Protein AF-A0A3D2IR62-F1 (afdb_monomer_lite)

Structure (mmCIF, N/CA/C/O backbone):
data_AF-A0A3D2IR62-F1
#
_entry.id   AF-A0A3D2IR62-F1
#
loop_
_atom_site.group_PDB
_atom_site.id
_atom_site.type_symbol
_atom_site.label_atom_id
_atom_site.label_alt_id
_atom_site.label_comp_id
_atom_site.label_asym_id
_atom_site.label_entity_id
_atom_site.label_seq_id
_atom_site.pdbx_PDB_ins_code
_atom_site.Cartn_x
_atom_site.Cartn_y
_atom_site.Cartn_z
_atom_site.occupancy
_atom_site.B_iso_or_equiv
_atom_site.auth_seq_id
_atom_site.auth_comp_id
_atom_site.auth_asym_id
_atom_site.auth_atom_id
_atom_site.pdbx_PDB_model_num
ATOM 1 N N . MET A 1 1 ? -23.417 12.884 -1.791 1.00 73.12 1 MET A N 1
ATOM 2 C CA . MET A 1 1 ? -22.045 12.323 -1.734 1.00 73.12 1 MET A CA 1
ATOM 3 C C . MET A 1 1 ? -21.542 12.161 -0.297 1.00 73.12 1 MET A C 1
ATOM 5 O O . MET A 1 1 ? -21.314 11.030 0.097 1.00 73.12 1 MET A O 1
ATOM 9 N N . LYS A 1 2 ? -21.452 13.227 0.517 1.00 75.44 2 LYS A N 1
ATOM 10 C CA . LYS A 1 2 ? -21.005 13.153 1.928 1.00 75.44 2 LYS A CA 1
ATOM 11 C C . LYS A 1 2 ? -21.741 12.097 2.774 1.00 75.44 2 LYS A C 1
ATOM 13 O O . LYS A 1 2 ? -21.097 11.259 3.386 1.00 75.44 2 LYS A O 1
ATOM 18 N N . GLU A 1 3 ? -23.074 12.103 2.760 1.00 82.38 3 GLU A N 1
ATOM 19 C CA . GLU A 1 3 ? -23.887 11.165 3.557 1.00 82.38 3 GLU A CA 1
ATOM 20 C C . GLU A 1 3 ? -23.669 9.694 3.151 1.00 82.38 3 GLU A C 1
ATOM 22 O O . GLU A 1 3 ? -23.654 8.802 3.994 1.00 82.38 3 GLU A O 1
ATOM 27 N N . LEU A 1 4 ? -23.447 9.437 1.856 1.00 85.88 4 LEU A N 1
ATOM 28 C CA . LEU A 1 4 ? -23.127 8.101 1.349 1.00 85.88 4 LEU A CA 1
ATOM 29 C C . LEU A 1 4 ? -21.762 7.626 1.867 1.00 85.88 4 LEU A C 1
ATOM 31 O O . LEU A 1 4 ? -21.650 6.496 2.333 1.00 85.88 4 LEU A O 1
ATOM 35 N N . ILE A 1 5 ? -20.750 8.497 1.829 1.00 84.62 5 ILE A N 1
ATOM 36 C CA . ILE A 1 5 ? -19.404 8.196 2.337 1.00 84.62 5 ILE A CA 1
ATOM 37 C C . ILE A 1 5 ? -19.454 7.906 3.839 1.00 84.62 5 ILE A C 1
ATOM 39 O O . ILE A 1 5 ? -18.876 6.922 4.288 1.00 84.62 5 ILE A O 1
ATOM 43 N N . GLU A 1 6 ? -20.189 8.708 4.611 1.00 81.56 6 GLU A N 1
ATOM 44 C CA . GLU A 1 6 ? -20.334 8.506 6.057 1.00 81.56 6 GLU A CA 1
ATOM 45 C C . GLU A 1 6 ? -21.044 7.173 6.380 1.00 81.56 6 GLU A C 1
ATOM 47 O O . GLU A 1 6 ? -20.619 6.464 7.293 1.00 81.56 6 GLU A O 1
ATOM 52 N N . LYS A 1 7 ? -22.050 6.762 5.589 1.00 86.25 7 LYS A N 1
ATOM 53 C CA . LYS A 1 7 ? -22.703 5.443 5.725 1.00 86.25 7 LYS A CA 1
ATOM 54 C C . LYS A 1 7 ? -21.759 4.280 5.417 1.00 86.25 7 LYS A C 1
ATOM 56 O O . LYS A 1 7 ? -21.722 3.306 6.169 1.00 86.25 7 LYS A O 1
ATOM 61 N N . ILE A 1 8 ? -20.998 4.372 4.325 1.00 88.38 8 ILE A N 1
ATOM 62 C CA . ILE A 1 8 ? -20.016 3.345 3.944 1.00 88.38 8 ILE A CA 1
ATOM 63 C C . ILE A 1 8 ? -18.933 3.237 5.024 1.00 88.38 8 ILE A C 1
ATOM 65 O O . ILE A 1 8 ? -18.650 2.140 5.503 1.00 88.38 8 ILE A O 1
ATOM 69 N N . ALA A 1 9 ? -18.391 4.373 5.463 1.00 86.44 9 ALA A N 1
ATOM 70 C CA . ALA A 1 9 ? -17.381 4.439 6.510 1.00 86.44 9 ALA A CA 1
ATOM 71 C C . ALA A 1 9 ? -17.869 3.837 7.832 1.00 86.44 9 ALA A C 1
ATOM 73 O O . ALA A 1 9 ? -17.141 3.063 8.440 1.00 86.44 9 ALA A O 1
ATOM 74 N N . ALA A 1 10 ? -19.104 4.117 8.257 1.00 84.75 10 ALA A N 1
ATOM 75 C CA . ALA A 1 10 ? -19.658 3.539 9.482 1.00 84.75 10 ALA A CA 1
ATOM 76 C C . ALA A 1 10 ? -19.744 2.003 9.425 1.00 84.75 10 ALA A C 1
ATOM 78 O O . ALA A 1 10 ? -19.528 1.329 10.430 1.00 84.75 10 ALA A O 1
ATOM 79 N N . LYS A 1 11 ? -20.028 1.439 8.244 1.00 89.25 11 LYS A N 1
ATOM 80 C CA . LYS A 1 11 ? -20.052 -0.015 8.048 1.00 89.25 11 LYS A CA 1
ATOM 81 C C . LYS A 1 11 ? -18.645 -0.614 8.038 1.00 89.25 11 LYS A C 1
ATOM 83 O O . LYS A 1 11 ? -18.447 -1.691 8.591 1.00 89.25 11 LYS A O 1
ATOM 88 N N . LEU A 1 12 ? -17.687 0.068 7.409 1.00 89.12 12 LEU A N 1
ATOM 89 C CA . LEU A 1 12 ? -16.312 -0.414 7.258 1.00 89.12 12 LEU A CA 1
ATOM 90 C C . LEU A 1 12 ? -15.453 -0.214 8.511 1.00 89.12 12 LEU A C 1
ATOM 92 O O . LEU A 1 12 ? -14.592 -1.046 8.777 1.00 89.12 12 LEU A O 1
ATOM 96 N N . PHE A 1 13 ? -15.680 0.845 9.288 1.00 90.44 13 PHE A N 1
ATOM 97 C CA . PHE A 1 13 ? -14.834 1.267 10.407 1.00 90.44 13 PHE A CA 1
ATOM 98 C C . PHE A 1 13 ? -15.626 1.265 11.723 1.00 90.44 13 PHE A C 1
ATOM 100 O O . PHE A 1 13 ? -16.160 2.286 12.155 1.00 90.44 13 PHE A O 1
ATOM 107 N N . GLY A 1 14 ? -15.722 0.091 12.347 1.00 83.12 14 GLY A N 1
ATOM 108 C CA . GLY A 1 14 ? -16.452 -0.155 13.597 1.00 83.12 14 GLY A CA 1
ATOM 109 C C . GLY A 1 14 ? -17.717 -1.005 13.424 1.00 83.12 14 GLY A C 1
ATOM 110 O O . GLY A 1 14 ? -18.295 -1.444 14.417 1.00 83.12 14 GLY A O 1
ATOM 111 N N . GLY A 1 15 ? -18.144 -1.256 12.181 1.00 86.44 15 GLY A N 1
ATOM 112 C CA . GLY A 1 15 ? -19.318 -2.072 11.853 1.00 86.44 15 GLY A CA 1
ATOM 113 C C . GLY A 1 15 ? -19.033 -3.559 11.603 1.00 86.44 15 GLY A C 1
ATOM 114 O O . GLY A 1 15 ? -19.974 -4.338 11.449 1.00 86.44 15 GLY A O 1
ATOM 115 N N . LEU A 1 16 ? -17.764 -3.975 11.552 1.00 91.56 16 LEU A N 1
ATOM 116 C CA . LEU A 1 16 ? -17.360 -5.352 11.266 1.00 91.56 16 LEU A CA 1
ATOM 117 C C . LEU A 1 16 ? -16.947 -6.080 12.547 1.00 91.56 16 LEU A C 1
ATOM 119 O O . LEU A 1 16 ? -16.134 -5.596 13.331 1.00 91.56 16 LEU A O 1
ATOM 123 N N . ASN A 1 17 ? -17.436 -7.308 12.730 1.00 91.75 17 ASN A N 1
ATOM 124 C CA . ASN A 1 17 ? -16.927 -8.178 13.787 1.00 91.75 17 ASN A CA 1
ATOM 125 C C . ASN A 1 17 ? -15.582 -8.784 13.360 1.00 91.75 17 ASN A C 1
ATOM 127 O O . ASN A 1 17 ? -15.524 -9.814 12.677 1.00 91.75 17 ASN A O 1
ATOM 131 N N . MET A 1 18 ? -14.497 -8.137 13.777 1.00 93.88 18 MET A N 1
ATOM 132 C CA . MET A 1 18 ? -13.136 -8.518 13.412 1.00 93.88 18 MET A CA 1
ATOM 133 C C . MET A 1 18 ? -12.617 -9.699 14.247 1.00 93.88 18 MET A C 1
ATOM 135 O O . MET A 1 18 ? -11.588 -9.600 14.900 1.00 93.88 18 MET A O 1
ATOM 139 N N . SER A 1 19 ? -13.331 -10.825 14.291 1.00 95.94 19 SER A N 1
ATOM 140 C CA . SER A 1 19 ? -12.871 -12.037 14.991 1.00 95.94 19 SER A CA 1
ATOM 141 C C . SER A 1 19 ? -11.589 -12.617 14.365 1.00 95.94 19 SER A C 1
ATOM 143 O O . SER A 1 19 ? -11.291 -12.345 13.205 1.00 95.94 19 SER A O 1
ATOM 145 N N . TRP A 1 20 ? -10.857 -13.480 15.080 1.00 97.31 20 TRP A N 1
ATOM 146 C CA . TRP A 1 20 ? -9.692 -14.183 14.511 1.00 97.31 20 TRP A CA 1
ATOM 147 C C . TRP A 1 20 ? -10.028 -14.963 13.235 1.00 97.31 20 TRP A C 1
ATOM 149 O O . TRP A 1 20 ? -9.263 -14.933 12.276 1.00 97.31 20 TRP A O 1
ATOM 159 N N . LYS A 1 21 ? -11.208 -15.595 13.185 1.00 97.00 21 LYS A N 1
ATOM 160 C CA . LYS A 1 21 ? -11.694 -16.275 11.976 1.00 97.00 21 LYS A CA 1
ATOM 161 C C . LYS A 1 21 ? -11.875 -15.292 10.818 1.00 97.00 21 LYS A C 1
ATOM 163 O O . LYS A 1 21 ? -11.460 -15.591 9.706 1.00 97.00 21 LYS A O 1
ATOM 168 N N . SER A 1 22 ? -12.448 -14.119 11.088 1.00 96.06 22 SER A N 1
ATOM 169 C CA . SER A 1 22 ? -12.632 -13.062 10.087 1.00 96.06 22 SER A CA 1
ATOM 170 C C . SER A 1 22 ? -11.289 -12.577 9.535 1.00 96.06 22 SER A C 1
ATOM 172 O O . SER A 1 22 ? -11.150 -12.436 8.327 1.00 96.06 22 SER A O 1
ATOM 174 N N . VAL A 1 23 ? -10.293 -12.377 10.407 1.00 97.31 23 VAL A N 1
ATOM 175 C CA . VAL A 1 23 ? -8.939 -11.946 10.018 1.00 97.31 23 VAL A CA 1
ATOM 176 C C . VAL A 1 23 ? -8.263 -12.980 9.118 1.00 97.31 23 VAL A C 1
ATOM 178 O O . VAL A 1 23 ? -7.722 -12.613 8.081 1.00 97.31 23 VAL A O 1
ATOM 181 N N . ILE A 1 24 ? -8.339 -14.268 9.471 1.00 97.69 24 ILE A N 1
ATOM 182 C CA . ILE A 1 24 ? -7.760 -15.353 8.665 1.00 97.69 24 ILE A CA 1
ATOM 183 C C . ILE A 1 24 ? -8.444 -15.437 7.295 1.00 97.69 24 ILE A C 1
ATOM 185 O O . ILE A 1 24 ? -7.762 -15.486 6.275 1.00 97.69 24 ILE A O 1
ATOM 189 N N . LEU A 1 25 ? -9.781 -15.412 7.250 1.00 97.12 25 LEU A N 1
ATOM 190 C CA . LEU A 1 25 ? -10.529 -15.434 5.987 1.00 97.12 25 LEU A CA 1
ATOM 191 C C . LEU A 1 25 ? -10.216 -14.217 5.115 1.00 97.12 25 LEU A C 1
ATOM 193 O O . LEU A 1 25 ? -10.089 -14.347 3.900 1.00 97.12 25 LEU A O 1
ATOM 197 N N . PHE A 1 26 ? -10.061 -13.047 5.732 1.00 97.00 26 PHE A N 1
ATOM 198 C CA . PHE A 1 26 ? -9.703 -11.835 5.013 1.00 97.00 26 PHE A CA 1
ATOM 199 C C . PHE A 1 26 ? -8.283 -11.916 4.440 1.00 97.00 26 PHE A C 1
ATOM 201 O O . PHE A 1 26 ? -8.087 -11.595 3.271 1.00 97.00 26 PHE A O 1
ATOM 208 N N . ALA A 1 27 ? -7.317 -12.414 5.217 1.00 97.56 27 ALA A N 1
ATOM 209 C CA . ALA A 1 27 ? -5.944 -12.625 4.759 1.00 97.56 27 ALA A CA 1
ATOM 210 C C . ALA A 1 27 ? -5.873 -13.622 3.594 1.00 97.56 27 ALA A C 1
ATOM 212 O O . ALA A 1 27 ? -5.187 -13.363 2.608 1.00 97.56 27 ALA A O 1
ATOM 213 N N . LEU A 1 28 ? -6.626 -14.726 3.677 1.00 97.44 28 LEU A N 1
ATOM 214 C CA . LEU A 1 28 ? -6.744 -15.712 2.600 1.00 97.44 28 LEU A CA 1
ATOM 215 C C . LEU A 1 28 ? -7.327 -15.086 1.328 1.00 97.44 28 LEU A C 1
ATOM 217 O O . LEU A 1 28 ? -6.761 -15.253 0.252 1.00 97.44 28 LEU A O 1
ATOM 221 N N . GLY A 1 29 ? -8.432 -14.345 1.451 1.00 96.31 29 GLY A N 1
ATOM 222 C CA . GLY A 1 29 ? -9.073 -13.680 0.317 1.00 96.31 29 GLY A CA 1
ATOM 223 C C . GLY A 1 29 ? -8.162 -12.651 -0.352 1.00 96.31 29 GLY A C 1
ATOM 224 O O . GLY A 1 29 ? -8.040 -12.657 -1.574 1.00 96.31 29 GLY A O 1
ATOM 225 N N . ALA A 1 30 ? -7.479 -11.819 0.443 1.00 96.06 30 ALA A N 1
ATOM 226 C CA . ALA A 1 30 ? -6.513 -10.847 -0.060 1.00 96.06 30 ALA A CA 1
ATOM 227 C C . ALA A 1 30 ? -5.344 -11.538 -0.777 1.00 96.06 30 ALA A C 1
ATOM 229 O O . ALA A 1 30 ? -5.011 -11.163 -1.895 1.00 96.06 30 ALA A O 1
ATOM 230 N N . ALA A 1 31 ? -4.774 -12.592 -0.184 1.00 95.38 31 ALA A N 1
ATOM 231 C CA . ALA A 1 31 ? -3.661 -13.324 -0.781 1.00 95.38 31 ALA A CA 1
ATOM 232 C C . ALA A 1 31 ? -4.033 -13.999 -2.105 1.00 95.38 31 ALA A C 1
ATOM 234 O O . ALA A 1 31 ? -3.305 -13.864 -3.086 1.00 95.38 31 ALA A O 1
ATOM 235 N N . VAL A 1 32 ? -5.175 -14.695 -2.148 1.00 95.12 32 VAL A N 1
ATOM 236 C CA . VAL A 1 32 ? -5.673 -15.341 -3.371 1.00 95.12 32 VAL A CA 1
ATOM 237 C C . VAL A 1 32 ? -5.939 -14.296 -4.446 1.00 95.12 32 VAL A C 1
ATOM 239 O O . VAL A 1 32 ? -5.494 -14.465 -5.576 1.00 95.12 32 VAL A O 1
ATOM 242 N N . TYR A 1 33 ? -6.624 -13.204 -4.103 1.00 94.69 33 TYR A N 1
ATOM 243 C CA . TYR A 1 33 ? -6.908 -12.139 -5.056 1.00 94.69 33 TYR A CA 1
ATOM 244 C C . TYR A 1 33 ? -5.619 -11.535 -5.625 1.00 94.69 33 TYR A C 1
ATOM 246 O O . TYR A 1 33 ? -5.450 -11.521 -6.841 1.00 94.69 33 TYR A O 1
ATOM 254 N N . THR A 1 34 ? -4.674 -11.119 -4.776 1.00 93.94 34 THR A N 1
ATOM 255 C CA . THR A 1 34 ? -3.396 -10.546 -5.222 1.00 93.94 34 THR A CA 1
ATOM 256 C C . THR A 1 34 ? -2.587 -11.535 -6.063 1.00 93.94 34 THR A C 1
ATOM 258 O O . THR A 1 34 ? -2.034 -11.148 -7.088 1.00 93.94 34 THR A O 1
ATOM 261 N N . ALA A 1 35 ? -2.548 -12.818 -5.693 1.00 92.19 35 ALA A N 1
ATOM 262 C CA . ALA A 1 35 ? -1.858 -13.834 -6.484 1.00 92.19 35 ALA A CA 1
ATOM 263 C C . ALA A 1 35 ? -2.501 -14.038 -7.864 1.00 92.19 35 ALA A C 1
ATOM 265 O O . ALA A 1 35 ? -1.789 -14.117 -8.862 1.00 92.19 35 ALA A O 1
ATOM 266 N N . LEU A 1 36 ? -3.835 -14.074 -7.943 1.00 92.31 36 LEU A N 1
ATOM 267 C CA . LEU A 1 36 ? -4.544 -14.171 -9.220 1.00 92.31 36 LEU A CA 1
ATOM 268 C C . LEU A 1 36 ? -4.287 -12.949 -10.100 1.00 92.31 36 LEU A C 1
ATOM 270 O O . LEU A 1 36 ? -4.068 -13.113 -11.297 1.00 92.31 36 LEU A O 1
ATOM 274 N N . MET A 1 37 ? -4.276 -11.744 -9.525 1.00 92.44 37 MET A N 1
ATOM 275 C CA . MET A 1 37 ? -3.954 -10.537 -10.286 1.00 92.44 37 MET A CA 1
ATOM 276 C C . MET A 1 37 ? -2.517 -10.580 -10.818 1.00 92.44 37 MET A C 1
ATOM 278 O O . MET A 1 37 ? -2.300 -10.280 -11.985 1.00 92.44 37 MET A O 1
ATOM 282 N N . ALA A 1 38 ? -1.554 -11.050 -10.021 1.00 87.25 38 ALA A N 1
ATOM 283 C CA . ALA A 1 38 ? -0.164 -11.197 -10.458 1.00 87.25 38 ALA A CA 1
ATOM 284 C C . ALA A 1 38 ? 0.018 -12.202 -11.607 1.00 87.25 38 ALA A C 1
ATOM 286 O O . ALA A 1 38 ? 0.895 -12.029 -12.447 1.00 87.25 38 ALA A O 1
ATOM 287 N N . LEU A 1 39 ? -0.780 -13.273 -11.630 1.00 86.88 39 LEU A N 1
ATOM 288 C CA . LEU A 1 39 ? -0.634 -14.350 -12.613 1.00 86.88 39 LEU A CA 1
ATOM 289 C C . LEU A 1 39 ? -1.437 -14.118 -13.896 1.00 86.88 39 LEU A C 1
ATOM 291 O O . LEU A 1 39 ? -1.017 -14.559 -14.963 1.00 86.88 39 LEU A O 1
ATOM 295 N N . LEU A 1 40 ? -2.613 -13.497 -13.790 1.00 88.44 40 LEU A N 1
ATOM 296 C CA . LEU A 1 40 ? -3.599 -13.464 -14.875 1.00 88.44 40 LEU A CA 1
ATOM 297 C C . LEU A 1 40 ? -3.746 -12.092 -15.531 1.00 88.44 40 LEU A C 1
ATOM 299 O O . LEU A 1 40 ? -4.329 -12.004 -16.611 1.00 88.44 40 LEU A O 1
ATOM 303 N N . VAL A 1 41 ? -3.274 -11.026 -14.884 1.00 87.25 41 VAL A N 1
ATOM 304 C CA . VAL A 1 41 ? -3.515 -9.655 -15.336 1.00 87.25 41 VAL A CA 1
ATOM 305 C C . VAL A 1 41 ? -2.219 -9.035 -15.872 1.00 87.25 41 VAL A C 1
ATOM 307 O O . VAL A 1 41 ? -1.189 -9.115 -15.205 1.00 87.25 41 VAL A O 1
ATOM 310 N N . PRO A 1 42 ? -2.253 -8.377 -17.049 1.00 81.75 42 PRO A N 1
ATOM 311 C CA . PRO A 1 42 ? -1.110 -7.631 -17.572 1.00 81.75 42 PRO A CA 1
ATOM 312 C C . PRO A 1 42 ? -0.622 -6.534 -16.618 1.00 81.75 42 PRO A C 1
ATOM 314 O O . PRO A 1 42 ? -1.430 -5.866 -15.971 1.00 81.75 42 PRO A O 1
ATOM 317 N N . GLN A 1 43 ? 0.692 -6.287 -16.604 1.00 78.56 43 GLN A N 1
ATOM 318 C CA . GLN A 1 43 ? 1.328 -5.314 -15.702 1.00 78.56 43 GLN A CA 1
ATOM 319 C C . GLN A 1 43 ? 0.859 -3.869 -15.912 1.00 78.56 43 GLN A C 1
ATOM 321 O O . GLN A 1 43 ? 0.868 -3.079 -14.976 1.00 78.56 43 GLN A O 1
ATOM 326 N N . SER A 1 44 ? 0.400 -3.537 -17.118 1.00 76.75 44 SER A N 1
ATOM 327 C CA . SER A 1 44 ? -0.162 -2.230 -17.480 1.00 76.75 44 SER A CA 1
ATOM 328 C C . SER A 1 44 ? -1.611 -2.024 -17.009 1.00 76.75 44 SER A C 1
ATOM 330 O O . SER A 1 44 ? -2.233 -1.002 -17.298 1.00 76.75 44 SER A O 1
ATOM 332 N N . SER A 1 45 ? -2.206 -2.992 -16.308 1.00 83.62 45 SER A N 1
ATOM 333 C CA . SER A 1 45 ? -3.587 -2.907 -15.836 1.00 83.62 45 SER A CA 1
ATOM 334 C C . SER A 1 45 ? -3.679 -2.432 -14.391 1.00 83.62 45 SER A C 1
ATOM 336 O O . SER A 1 45 ? -2.972 -2.933 -13.523 1.00 83.62 45 SER A O 1
ATOM 338 N N . SER A 1 46 ? -4.693 -1.614 -14.094 1.00 86.00 46 SER A N 1
ATOM 339 C CA . SER A 1 46 ? -5.041 -1.228 -12.719 1.00 86.00 46 SER A CA 1
ATOM 340 C C . SER A 1 46 ? -5.235 -2.397 -11.756 1.00 86.00 46 SER A C 1
ATOM 342 O O . SER A 1 46 ? -5.044 -2.256 -10.554 1.00 86.00 46 SER A O 1
ATOM 344 N N . PHE A 1 47 ? -5.662 -3.556 -12.257 1.00 86.75 47 PHE A N 1
ATOM 345 C CA . PHE A 1 47 ? -5.876 -4.723 -11.406 1.00 86.75 47 PHE A CA 1
ATOM 346 C C . PHE A 1 47 ? -4.562 -5.382 -10.974 1.00 86.75 47 PHE A C 1
ATOM 348 O O . PHE A 1 47 ? -4.532 -6.017 -9.923 1.00 86.75 47 PHE A O 1
ATOM 355 N N . HIS A 1 48 ? -3.484 -5.206 -11.744 1.00 86.44 48 HIS A N 1
ATOM 356 C CA . HIS A 1 48 ? -2.155 -5.704 -11.403 1.00 86.44 48 HIS A CA 1
ATOM 357 C C . HIS A 1 48 ? -1.465 -4.829 -10.339 1.00 86.44 48 HIS A C 1
ATOM 359 O O . HIS A 1 48 ? -0.632 -5.322 -9.584 1.00 86.44 48 HIS A O 1
ATOM 365 N N . ASP A 1 49 ? -1.858 -3.562 -10.206 1.00 85.31 49 ASP A N 1
ATOM 366 C CA . ASP A 1 49 ? -1.220 -2.589 -9.308 1.00 85.31 49 ASP A CA 1
ATOM 367 C C . ASP A 1 49 ? -1.145 -3.058 -7.842 1.00 85.31 49 ASP A C 1
ATOM 369 O O . ASP A 1 49 ? -0.113 -2.889 -7.196 1.00 85.31 49 ASP A O 1
ATOM 373 N N . ILE A 1 50 ? -2.162 -3.780 -7.345 1.00 84.56 50 ILE A N 1
ATOM 374 C CA . ILE A 1 50 ? -2.195 -4.350 -5.977 1.00 84.56 50 ILE A CA 1
ATOM 375 C C . ILE A 1 50 ? -1.011 -5.285 -5.654 1.00 84.56 50 ILE A C 1
ATOM 377 O O . ILE A 1 50 ? -0.711 -5.552 -4.487 1.00 84.56 50 ILE A O 1
ATOM 381 N N . VAL A 1 51 ? -0.368 -5.838 -6.683 1.00 81.19 51 VAL A N 1
ATOM 382 C CA . VAL A 1 51 ? 0.794 -6.726 -6.560 1.00 81.19 51 VAL A CA 1
ATOM 383 C C . VAL A 1 51 ? 2.055 -5.928 -6.229 1.00 81.19 51 VAL A C 1
ATOM 385 O O . VAL A 1 51 ? 2.956 -6.441 -5.569 1.00 81.19 51 VAL A O 1
ATOM 388 N N . VAL A 1 52 ? 2.113 -4.675 -6.679 1.00 72.81 52 VAL A N 1
ATOM 389 C CA . VAL A 1 52 ? 3.306 -3.826 -6.627 1.00 72.81 52 VAL A CA 1
ATOM 390 C C . VAL A 1 52 ? 3.203 -2.791 -5.508 1.00 72.81 52 VAL A C 1
ATOM 392 O O . VAL A 1 52 ? 4.208 -2.451 -4.881 1.00 72.81 52 VAL A O 1
ATOM 395 N N . THR A 1 53 ? 2.003 -2.280 -5.238 1.00 80.06 53 THR A N 1
ATOM 396 C CA . THR A 1 53 ? 1.819 -1.089 -4.407 1.00 80.06 53 THR A CA 1
ATOM 397 C C . THR A 1 53 ? 1.022 -1.354 -3.136 1.00 80.06 53 THR A C 1
ATOM 399 O O . THR A 1 53 ? 0.317 -2.351 -2.992 1.00 80.06 53 THR A O 1
ATOM 402 N N . SER A 1 54 ? 1.233 -0.498 -2.131 1.00 81.62 54 SER A N 1
ATOM 403 C CA . SER A 1 54 ? 0.798 -0.757 -0.751 1.00 81.62 54 SER A CA 1
ATOM 404 C C . SER A 1 54 ? -0.458 0.016 -0.334 1.00 81.62 54 SER A C 1
ATOM 406 O O . SER A 1 54 ? -0.825 -0.040 0.837 1.00 81.62 54 SER A O 1
ATOM 408 N N . GLU A 1 55 ? -1.129 0.737 -1.236 1.00 85.56 55 GLU A N 1
ATOM 409 C CA . GLU A 1 55 ? -2.331 1.530 -0.932 1.00 85.56 55 GLU A CA 1
ATOM 410 C C . GLU A 1 55 ? -3.481 0.659 -0.412 1.00 85.56 55 GLU A C 1
ATOM 412 O O . GLU A 1 55 ? -3.967 0.877 0.701 1.00 85.56 55 GLU A O 1
ATOM 417 N N . LEU A 1 56 ? -3.820 -0.419 -1.128 1.00 88.94 56 LEU A N 1
ATOM 418 C CA . LEU A 1 56 ? -4.870 -1.351 -0.711 1.00 88.94 56 LEU A CA 1
ATOM 419 C C . LEU A 1 56 ? -4.483 -2.116 0.558 1.00 88.94 56 LEU A C 1
ATOM 421 O O . LEU A 1 56 ? -5.314 -2.348 1.436 1.00 88.94 56 LEU A O 1
ATOM 425 N N . TRP A 1 57 ? -3.203 -2.451 0.704 1.00 92.12 57 TRP A N 1
ATOM 426 C CA . TRP A 1 57 ? -2.675 -3.090 1.909 1.00 92.12 57 TRP A CA 1
ATOM 427 C C . TRP A 1 57 ? -2.765 -2.173 3.135 1.00 92.12 57 TRP A C 1
ATOM 429 O O . TRP A 1 57 ? -3.148 -2.624 4.219 1.00 92.12 57 TRP A O 1
ATOM 439 N N . ALA A 1 58 ? -2.484 -0.877 2.968 1.00 91.69 58 ALA A N 1
ATOM 440 C CA . ALA A 1 58 ? -2.686 0.126 4.006 1.00 91.69 58 ALA A CA 1
ATOM 441 C C . ALA A 1 58 ? -4.173 0.236 4.375 1.00 91.69 58 ALA A C 1
ATOM 443 O O . ALA A 1 58 ? -4.509 0.232 5.562 1.00 91.69 58 ALA A O 1
ATOM 444 N N . MET A 1 59 ? -5.069 0.241 3.382 1.00 92.56 59 MET A N 1
ATOM 445 C CA . MET A 1 59 ? -6.515 0.230 3.610 1.00 92.56 59 MET A CA 1
ATOM 446 C C . MET A 1 59 ? -6.966 -1.010 4.397 1.00 92.56 59 MET A C 1
ATOM 448 O O . MET A 1 59 ? -7.729 -0.882 5.357 1.00 92.56 59 MET A O 1
ATOM 452 N N . PHE A 1 60 ? -6.467 -2.205 4.067 1.00 95.06 60 PHE A N 1
ATOM 453 C CA . PHE A 1 60 ? -6.772 -3.433 4.812 1.00 95.06 60 PHE A CA 1
ATOM 454 C C . PHE A 1 60 ? -6.336 -3.338 6.275 1.00 95.06 60 PHE A C 1
ATOM 456 O O . PHE A 1 60 ? -7.119 -3.666 7.171 1.00 95.06 60 PHE A O 1
ATOM 463 N N . GLY A 1 61 ? -5.133 -2.815 6.529 1.00 95.38 61 GLY A N 1
ATOM 464 C CA . GLY A 1 61 ? -4.656 -2.534 7.881 1.00 95.38 61 GLY A CA 1
ATOM 465 C C . GLY A 1 61 ? -5.601 -1.603 8.647 1.00 95.38 61 GLY A C 1
ATOM 466 O O . GLY A 1 61 ? -5.992 -1.924 9.772 1.00 95.38 61 GLY A O 1
ATOM 467 N N . ILE A 1 62 ? -6.028 -0.500 8.017 1.00 95.12 62 ILE A N 1
ATOM 468 C CA . ILE A 1 62 ? -6.972 0.468 8.599 1.00 95.12 62 ILE A CA 1
ATOM 469 C C . ILE A 1 62 ? -8.316 -0.180 8.918 1.00 95.12 62 ILE A C 1
ATOM 471 O O . ILE A 1 62 ? -8.811 -0.035 10.035 1.00 95.12 62 ILE A O 1
ATOM 475 N N . ILE A 1 63 ? -8.892 -0.940 7.984 1.00 95.69 63 ILE A N 1
ATOM 476 C CA . ILE A 1 63 ? -10.149 -1.663 8.211 1.00 95.69 63 ILE A CA 1
ATOM 477 C C . ILE A 1 63 ? -10.013 -2.587 9.425 1.00 95.69 63 ILE A C 1
ATOM 479 O O . ILE A 1 63 ? -10.884 -2.591 10.292 1.00 95.69 63 ILE A O 1
ATOM 483 N N . ILE A 1 64 ? -8.923 -3.344 9.539 1.00 96.94 64 ILE A N 1
ATOM 484 C CA . ILE A 1 64 ? -8.738 -4.274 10.657 1.00 96.94 64 ILE A CA 1
ATOM 485 C C . ILE A 1 64 ? -8.634 -3.518 11.982 1.00 96.94 64 ILE A C 1
ATOM 487 O O . ILE A 1 64 ? -9.426 -3.789 12.892 1.00 96.94 64 ILE A O 1
ATOM 491 N N . PHE A 1 65 ? -7.704 -2.563 12.114 1.00 96.06 65 PHE A N 1
ATOM 492 C CA . PHE A 1 65 ? -7.494 -1.912 13.409 1.00 96.06 65 PHE A CA 1
ATOM 493 C C . PHE A 1 65 ? -8.683 -1.046 13.827 1.00 96.06 65 PHE A C 1
ATOM 495 O O . PHE A 1 65 ? -8.974 -0.995 15.020 1.00 96.06 65 PHE A O 1
ATOM 502 N N . MET A 1 66 ? -9.413 -0.435 12.885 1.00 95.56 66 MET A N 1
ATOM 503 C CA . MET A 1 66 ? -10.614 0.364 13.175 1.00 95.56 66 MET A CA 1
ATOM 504 C C . MET A 1 66 ? -11.812 -0.466 13.659 1.00 95.56 66 MET A C 1
ATOM 506 O O . MET A 1 66 ? -12.810 0.095 14.100 1.00 95.56 66 MET A O 1
ATOM 510 N N . ASN A 1 67 ? -11.736 -1.797 13.583 1.00 96.56 67 ASN A N 1
ATOM 511 C CA . ASN A 1 67 ? -12.749 -2.710 14.121 1.00 96.56 67 ASN A CA 1
ATOM 512 C C . ASN A 1 67 ? -12.246 -3.500 15.346 1.00 96.56 67 ASN A C 1
ATOM 514 O O . ASN A 1 67 ? -12.875 -4.473 15.767 1.00 96.56 67 ASN A O 1
ATOM 518 N N . CYS A 1 68 ? -11.105 -3.110 15.920 1.00 96.31 68 CYS A N 1
ATOM 519 C CA . CYS A 1 68 ? -10.545 -3.719 17.126 1.00 96.31 68 CYS A CA 1
ATOM 520 C C . CYS A 1 68 ? -10.873 -2.891 18.373 1.00 96.31 68 CYS A C 1
ATOM 522 O O . CYS A 1 68 ? -10.944 -1.666 18.322 1.00 96.31 68 CYS A O 1
ATOM 524 N N . LYS A 1 69 ? -11.022 -3.553 19.524 1.00 94.00 69 LYS A N 1
ATOM 525 C CA . LYS A 1 69 ? -11.413 -2.908 20.788 1.00 94.00 69 LYS A CA 1
ATOM 526 C C . LYS A 1 69 ? -10.235 -2.315 21.551 1.00 94.00 69 LYS A C 1
ATOM 528 O O . LYS A 1 69 ? -10.440 -1.493 22.437 1.00 94.00 69 LYS A O 1
ATOM 533 N N . SER A 1 70 ? -9.018 -2.764 21.258 1.00 96.31 70 SER A N 1
ATOM 534 C CA . SER A 1 70 ? -7.806 -2.321 21.945 1.00 96.31 70 SER A CA 1
ATOM 535 C C . SER A 1 70 ? -6.619 -2.228 20.983 1.00 96.31 70 SER A C 1
ATOM 537 O O . SER A 1 70 ? -6.596 -2.937 19.970 1.00 96.31 70 SER A O 1
ATOM 539 N N . PRO A 1 71 ? -5.599 -1.411 21.301 1.00 97.12 71 PRO A N 1
ATOM 540 C CA . PRO A 1 71 ? -4.434 -1.248 20.437 1.00 97.12 71 PRO A CA 1
ATOM 541 C C . PRO A 1 71 ? -3.580 -2.525 20.351 1.00 97.12 71 PRO A C 1
ATOM 543 O O . PRO A 1 71 ? -3.012 -2.812 19.302 1.00 97.12 71 PRO A O 1
ATOM 546 N N . ASN A 1 72 ? -3.548 -3.348 21.405 1.00 97.69 72 ASN A N 1
ATOM 547 C CA . ASN A 1 72 ? -2.850 -4.640 21.382 1.00 97.69 72 ASN A CA 1
ATOM 548 C C . ASN A 1 72 ? -3.563 -5.651 20.473 1.00 97.69 72 ASN A C 1
ATOM 550 O O . ASN A 1 72 ? -2.920 -6.381 19.724 1.00 97.69 72 ASN A O 1
ATOM 554 N N . GLU A 1 73 ? -4.898 -5.671 20.508 1.00 97.62 73 GLU A N 1
ATOM 555 C CA . GLU A 1 73 ? -5.704 -6.498 19.608 1.00 97.62 73 GLU A CA 1
ATOM 556 C C . GLU A 1 73 ? -5.538 -6.058 18.148 1.00 97.62 73 GLU A C 1
ATOM 558 O O . GLU A 1 73 ? -5.388 -6.907 17.272 1.00 97.62 73 GLU A O 1
ATOM 563 N N . ALA A 1 74 ? -5.513 -4.747 17.892 1.00 97.56 74 ALA A N 1
ATOM 564 C CA . ALA A 1 74 ? -5.226 -4.184 16.577 1.00 97.56 74 ALA A CA 1
ATOM 565 C C . ALA A 1 74 ? -3.844 -4.601 16.061 1.00 97.56 74 ALA A C 1
ATOM 567 O O . ALA A 1 74 ? -3.745 -5.146 14.963 1.00 97.56 74 ALA A O 1
ATOM 568 N N . ALA A 1 75 ? -2.799 -4.402 16.871 1.00 98.06 75 ALA A N 1
ATOM 569 C CA . ALA A 1 75 ? -1.431 -4.783 16.537 1.00 98.06 75 ALA A CA 1
ATOM 570 C C . ALA A 1 75 ? -1.329 -6.269 16.180 1.00 98.06 75 ALA A C 1
ATOM 572 O O . ALA A 1 75 ? -0.809 -6.615 15.122 1.00 98.06 75 ALA A O 1
ATOM 573 N N . ALA A 1 76 ? -1.889 -7.142 17.022 1.00 98.31 76 ALA A N 1
ATOM 574 C CA . ALA A 1 76 ? -1.838 -8.582 16.809 1.00 98.31 76 ALA A CA 1
ATOM 575 C C . ALA A 1 76 ? -2.611 -9.015 15.554 1.00 98.31 76 ALA A C 1
ATOM 577 O O . ALA A 1 76 ? -2.125 -9.846 14.792 1.00 98.31 76 ALA A O 1
ATOM 578 N N . LYS A 1 77 ? -3.802 -8.457 15.305 1.00 98.44 77 LYS A N 1
ATOM 579 C CA . LYS A 1 77 ? -4.621 -8.855 14.151 1.00 98.44 77 LYS A CA 1
ATOM 580 C C . LYS A 1 77 ? -4.085 -8.338 12.827 1.00 98.44 77 LYS A C 1
ATOM 582 O O . LYS A 1 77 ? -4.116 -9.087 11.858 1.00 98.44 77 LYS A O 1
ATOM 587 N N . VAL A 1 78 ? -3.589 -7.102 12.776 1.00 98.00 78 VAL A N 1
ATOM 588 C CA . VAL A 1 78 ? -2.942 -6.587 11.562 1.00 98.00 78 VAL A CA 1
ATOM 589 C C . VAL A 1 78 ? -1.661 -7.374 11.290 1.00 98.00 78 VAL A C 1
ATOM 591 O O . VAL A 1 78 ? -1.477 -7.845 10.173 1.00 98.00 78 VAL A O 1
ATOM 594 N N . PHE A 1 79 ? -0.841 -7.630 12.313 1.00 98.06 79 PHE A N 1
ATOM 595 C CA . PHE A 1 79 ? 0.346 -8.472 12.171 1.00 98.06 79 PHE A CA 1
ATOM 596 C C . PHE A 1 79 ? 0.011 -9.861 11.620 1.00 98.06 79 PHE A C 1
ATOM 598 O O . PHE A 1 79 ? 0.599 -10.283 10.632 1.00 98.06 79 PHE A O 1
ATOM 605 N N . VAL A 1 80 ? -0.966 -10.555 12.214 1.00 98.06 80 VAL A N 1
ATOM 606 C CA . VAL A 1 80 ? -1.384 -11.893 11.763 1.00 98.06 80 VAL A CA 1
ATOM 607 C C . VAL A 1 80 ? -1.971 -11.859 10.354 1.00 98.06 80 VAL A C 1
ATOM 609 O O . VAL A 1 80 ? -1.719 -12.778 9.579 1.00 98.06 80 VAL A O 1
ATOM 612 N N . PHE A 1 81 ? -2.717 -10.811 9.996 1.00 98.31 81 PHE A N 1
ATOM 613 C CA . PHE A 1 81 ? -3.216 -10.634 8.635 1.00 98.31 81 PHE A CA 1
ATOM 614 C C . PHE A 1 81 ? -2.067 -10.624 7.620 1.00 98.31 81 PHE A C 1
ATOM 616 O O . PHE A 1 81 ? -2.082 -11.443 6.704 1.00 98.31 81 PHE A O 1
ATOM 623 N N . PHE A 1 82 ? -1.047 -9.782 7.824 1.00 96.62 82 PHE A N 1
ATOM 624 C CA . PHE A 1 82 ? 0.118 -9.715 6.932 1.00 96.62 82 PHE A CA 1
ATOM 625 C C . PHE A 1 82 ? 0.982 -10.982 6.998 1.00 96.62 82 PHE A C 1
ATOM 627 O O . PHE A 1 82 ? 1.432 -11.474 5.966 1.00 96.62 82 PHE A O 1
ATOM 634 N N . LEU A 1 83 ? 1.156 -11.561 8.188 1.00 96.44 83 LEU A N 1
ATOM 635 C CA . LEU A 1 83 ? 1.916 -12.796 8.385 1.00 96.44 83 LEU A CA 1
ATOM 636 C C . LEU A 1 83 ? 1.313 -13.977 7.622 1.00 96.44 83 LEU A C 1
ATOM 638 O O . LEU A 1 83 ? 2.046 -14.860 7.196 1.00 96.44 83 LEU A O 1
ATOM 642 N N . ILE A 1 84 ? -0.008 -14.005 7.450 1.00 96.50 84 ILE A N 1
ATOM 643 C CA . ILE A 1 84 ? -0.692 -15.024 6.651 1.00 96.50 84 ILE A CA 1
ATOM 644 C C . ILE A 1 84 ? -0.693 -14.632 5.174 1.00 96.50 84 ILE A C 1
ATOM 646 O O . ILE A 1 84 ? -0.377 -15.461 4.323 1.00 96.50 84 ILE A O 1
ATOM 650 N N . SER A 1 85 ? -1.059 -13.392 4.846 1.00 95.94 85 SER A N 1
ATOM 651 C CA . SER A 1 85 ? -1.297 -13.008 3.458 1.00 95.94 85 SER A CA 1
ATOM 652 C C . SER A 1 85 ? -0.012 -12.979 2.630 1.00 95.94 85 SER A C 1
ATOM 654 O O . SER A 1 85 ? -0.004 -13.495 1.516 1.00 95.94 85 SER A O 1
ATOM 656 N N . GLN A 1 86 ? 1.079 -12.424 3.171 1.00 92.31 86 GLN A N 1
ATOM 657 C CA . GLN A 1 86 ? 2.320 -12.213 2.421 1.00 92.31 86 GLN A CA 1
ATOM 658 C C . GLN A 1 86 ? 2.966 -13.534 1.965 1.00 92.31 86 GLN A C 1
ATOM 660 O O . GLN A 1 86 ? 3.201 -13.679 0.766 1.00 92.31 86 GLN A O 1
ATOM 665 N N . PRO A 1 87 ? 3.186 -14.549 2.829 1.00 92.19 87 PRO A N 1
ATOM 666 C CA . PRO A 1 87 ? 3.721 -15.835 2.377 1.00 92.19 87 PRO A CA 1
ATOM 667 C C . PRO A 1 87 ? 2.785 -16.564 1.411 1.00 92.19 87 PRO A C 1
ATOM 669 O O . PRO A 1 87 ? 3.250 -17.197 0.466 1.00 92.19 87 PRO A O 1
ATOM 672 N N . LEU A 1 88 ? 1.468 -16.488 1.635 1.00 94.38 88 LEU A N 1
ATOM 673 C CA . LEU A 1 88 ? 0.495 -17.182 0.792 1.00 94.38 88 LEU A CA 1
ATOM 674 C C . LEU A 1 88 ? 0.492 -16.667 -0.645 1.00 94.38 88 LEU A C 1
ATOM 676 O O . LEU A 1 88 ? 0.348 -17.474 -1.559 1.00 94.38 88 LEU A O 1
ATOM 680 N N . ILE A 1 89 ? 0.691 -15.363 -0.856 1.00 92.38 89 ILE A N 1
ATOM 681 C CA . ILE A 1 89 ? 0.830 -14.795 -2.204 1.00 92.38 89 ILE A CA 1
ATOM 682 C C . ILE A 1 89 ? 1.965 -15.497 -2.953 1.00 92.38 89 ILE A C 1
ATOM 684 O O . ILE A 1 89 ? 1.750 -16.003 -4.053 1.00 92.38 89 ILE A O 1
ATOM 688 N N . TYR A 1 90 ? 3.144 -15.604 -2.334 1.00 90.00 90 TYR A N 1
ATOM 689 C CA . TYR A 1 90 ? 4.285 -16.296 -2.935 1.00 90.00 90 TYR A CA 1
ATOM 690 C C . TYR A 1 90 ? 3.993 -17.775 -3.180 1.00 90.00 90 TYR A C 1
ATOM 692 O O . TYR A 1 90 ? 4.268 -18.276 -4.266 1.00 90.00 90 TYR A O 1
ATOM 700 N N . LEU A 1 91 ? 3.382 -18.470 -2.217 1.00 91.81 91 LEU A N 1
ATOM 701 C CA . LEU A 1 91 ? 3.033 -19.886 -2.370 1.00 91.81 91 LEU A CA 1
ATOM 702 C C . LEU A 1 91 ? 2.068 -20.136 -3.535 1.00 91.81 91 LEU A C 1
ATOM 704 O O . LEU A 1 91 ? 2.210 -21.142 -4.225 1.00 91.81 91 LEU A O 1
ATOM 708 N N . PHE A 1 92 ? 1.124 -19.226 -3.783 1.00 91.50 92 PHE A N 1
ATOM 709 C CA . PHE A 1 92 ? 0.245 -19.314 -4.948 1.00 91.50 92 PHE A CA 1
ATOM 710 C C . PHE A 1 92 ? 0.950 -18.959 -6.259 1.00 91.50 92 PHE A C 1
ATOM 712 O O . PHE A 1 92 ? 0.586 -19.515 -7.288 1.00 91.50 92 PHE A O 1
ATOM 719 N N . GLN A 1 93 ? 1.942 -18.067 -6.249 1.00 88.88 93 GLN A N 1
ATOM 720 C CA . GLN A 1 93 ? 2.647 -17.640 -7.462 1.00 88.88 93 GLN A CA 1
ATOM 721 C C . GLN A 1 93 ? 3.742 -18.619 -7.910 1.00 88.88 93 GLN A C 1
ATOM 723 O O . GLN A 1 93 ? 3.870 -18.871 -9.105 1.00 88.88 93 GLN A O 1
ATOM 728 N N . ILE A 1 94 ? 4.511 -19.198 -6.980 1.00 89.56 94 ILE A N 1
ATOM 729 C CA . ILE A 1 94 ? 5.674 -20.064 -7.264 1.00 89.56 94 ILE A CA 1
ATOM 730 C C . ILE A 1 94 ? 5.409 -21.167 -8.311 1.00 89.56 94 ILE A C 1
ATOM 732 O O . ILE A 1 94 ? 6.265 -21.342 -9.177 1.00 89.56 94 ILE A O 1
ATOM 736 N N . PRO A 1 95 ? 4.277 -21.902 -8.300 1.00 89.06 95 PRO A N 1
ATOM 737 C CA . PRO A 1 95 ? 4.048 -22.990 -9.255 1.00 89.06 95 PRO A CA 1
ATOM 738 C C . PRO A 1 95 ? 3.815 -22.510 -10.692 1.00 89.06 95 PRO A C 1
ATOM 740 O O . PRO A 1 95 ? 3.928 -23.302 -11.625 1.00 89.06 95 PRO A O 1
ATOM 743 N N . PHE A 1 96 ? 3.441 -21.241 -10.867 1.00 88.00 96 PHE A N 1
ATOM 744 C CA . PHE A 1 96 ? 2.948 -20.696 -12.135 1.00 88.00 96 PHE A CA 1
ATOM 745 C C . PHE A 1 96 ? 3.795 -19.530 -12.660 1.00 88.00 96 PHE A C 1
ATOM 747 O O . PHE A 1 96 ? 3.651 -19.136 -13.815 1.00 88.00 96 PHE A O 1
ATOM 754 N N . HIS A 1 97 ? 4.679 -18.969 -11.835 1.00 80.12 97 HIS A N 1
ATOM 755 C CA . HIS A 1 97 ? 5.518 -17.835 -12.197 1.00 80.12 97 HIS A CA 1
ATOM 756 C C . HIS A 1 97 ? 6.853 -18.292 -12.799 1.00 80.12 97 HIS A C 1
ATOM 758 O O . HIS A 1 97 ? 7.495 -19.208 -12.288 1.00 80.12 97 HIS A O 1
ATOM 764 N N . LYS A 1 98 ? 7.326 -17.601 -13.846 1.00 76.06 98 LYS A N 1
ATOM 765 C CA . LYS A 1 98 ? 8.562 -17.947 -14.581 1.00 76.06 98 LYS A CA 1
ATOM 766 C C . LYS A 1 98 ? 9.804 -18.041 -13.683 1.00 76.06 98 LYS A C 1
ATOM 768 O O . LYS A 1 98 ? 10.653 -18.895 -13.896 1.00 76.06 98 LYS A O 1
ATOM 773 N N . ASN A 1 99 ? 9.872 -17.193 -12.657 1.00 73.00 99 ASN A N 1
ATOM 774 C CA . ASN A 1 99 ? 10.990 -17.154 -11.704 1.00 73.00 99 ASN A CA 1
ATOM 775 C C . ASN A 1 99 ? 10.908 -18.240 -10.610 1.00 73.00 99 ASN A C 1
ATOM 777 O O . ASN A 1 99 ? 11.837 -18.369 -9.816 1.00 73.00 99 ASN A O 1
ATOM 781 N N . GLY A 1 100 ? 9.812 -19.005 -10.530 1.00 82.69 100 GLY A N 1
ATOM 782 C CA . GLY A 1 100 ? 9.639 -20.090 -9.563 1.00 82.69 100 GLY A CA 1
ATOM 783 C C . GLY A 1 100 ? 9.972 -19.685 -8.122 1.00 82.69 100 GLY A C 1
ATOM 784 O O . GLY A 1 100 ? 9.516 -18.655 -7.622 1.00 82.69 100 GLY A O 1
ATOM 785 N N . ALA A 1 101 ? 10.807 -20.489 -7.457 1.00 83.69 101 ALA A N 1
ATOM 786 C CA . ALA A 1 101 ? 11.234 -20.266 -6.075 1.00 83.69 101 ALA A CA 1
ATOM 787 C C . ALA A 1 101 ? 12.077 -18.991 -5.869 1.00 83.69 101 ALA A C 1
ATOM 789 O O . ALA A 1 101 ? 12.137 -18.495 -4.743 1.00 83.69 101 ALA A O 1
ATOM 790 N N . ASN A 1 102 ? 12.664 -18.409 -6.925 1.00 80.94 102 ASN A N 1
ATOM 791 C CA . ASN A 1 102 ? 13.456 -17.178 -6.808 1.00 80.94 102 ASN A CA 1
ATOM 792 C C . ASN A 1 102 ? 12.605 -15.975 -6.378 1.00 80.94 102 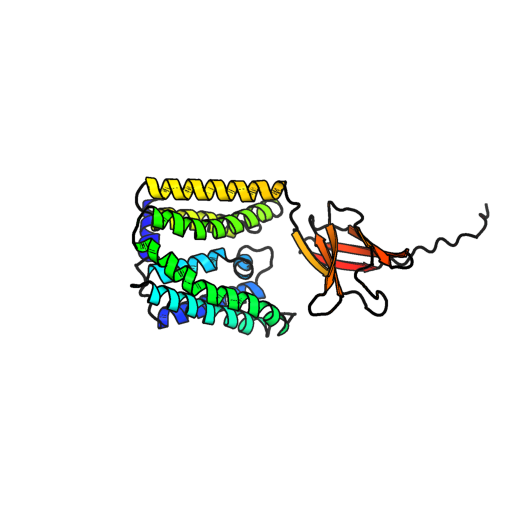ASN A C 1
ATOM 794 O O . ASN A 1 102 ? 13.149 -14.996 -5.875 1.00 80.94 102 ASN A O 1
ATOM 798 N N . LEU A 1 103 ? 11.273 -16.052 -6.479 1.00 79.00 103 LEU A N 1
ATOM 799 C CA . LEU A 1 103 ? 10.374 -15.045 -5.908 1.00 79.00 103 LEU A CA 1
ATOM 800 C C . LEU A 1 103 ? 10.535 -14.884 -4.386 1.00 79.00 103 LEU A C 1
ATOM 802 O O . LEU A 1 103 ? 10.303 -13.801 -3.853 1.00 79.00 103 LEU A O 1
ATOM 806 N N . LEU A 1 104 ? 10.974 -15.934 -3.680 1.00 82.75 104 LEU A N 1
ATOM 807 C CA . LEU A 1 104 ? 11.186 -15.893 -2.230 1.00 82.75 104 LEU A CA 1
ATOM 808 C C . LEU A 1 104 ? 12.360 -14.993 -1.818 1.00 82.75 104 LEU A C 1
ATOM 810 O O . LEU A 1 104 ? 12.466 -14.647 -0.643 1.00 82.75 104 LEU A O 1
ATOM 814 N N . THR A 1 105 ? 13.202 -14.551 -2.756 1.00 81.75 105 THR A N 1
ATOM 815 C CA . THR A 1 105 ? 14.282 -13.585 -2.481 1.00 81.75 105 THR A CA 1
ATOM 816 C C . THR A 1 105 ? 13.752 -12.234 -1.994 1.00 81.75 105 THR A C 1
ATOM 818 O O . THR A 1 105 ? 14.420 -11.558 -1.216 1.00 81.75 105 THR A O 1
ATOM 821 N N . HIS A 1 106 ? 12.523 -11.862 -2.365 1.00 79.56 106 HIS A N 1
ATOM 822 C CA . HIS A 1 106 ? 11.865 -10.643 -1.887 1.00 79.56 106 HIS A CA 1
ATOM 823 C C . HIS A 1 106 ? 11.245 -10.801 -0.490 1.00 79.56 106 HIS A C 1
ATOM 825 O O . HIS A 1 106 ? 10.912 -9.809 0.164 1.00 79.56 106 HIS A O 1
ATOM 831 N N . TYR A 1 107 ? 11.092 -12.034 0.000 1.00 82.81 107 TYR A N 1
ATOM 832 C CA . TYR A 1 107 ? 10.387 -12.313 1.248 1.00 82.81 107 TYR A CA 1
ATOM 833 C C . TYR A 1 107 ? 11.016 -11.667 2.498 1.00 82.81 107 TYR A C 1
ATOM 835 O O . TYR A 1 107 ? 10.249 -11.169 3.319 1.00 82.81 107 TYR A O 1
ATOM 843 N N . PRO A 1 108 ? 12.353 -11.578 2.677 1.00 87.69 108 PRO A N 1
ATOM 844 C CA . PRO A 1 108 ? 12.939 -10.910 3.844 1.00 87.69 108 PRO A CA 1
ATOM 845 C C . PRO A 1 108 ? 12.494 -9.449 4.005 1.00 87.69 108 PRO A C 1
ATOM 847 O O . PRO A 1 108 ? 12.193 -9.010 5.116 1.00 87.69 108 PRO A O 1
ATOM 850 N N . PHE A 1 109 ? 12.385 -8.708 2.897 1.00 85.88 109 PHE A N 1
ATOM 851 C CA . PHE A 1 109 ? 11.875 -7.336 2.897 1.00 85.88 109 PHE A CA 1
ATOM 852 C C . PHE A 1 109 ? 10.400 -7.287 3.325 1.00 85.88 109 PHE A C 1
ATOM 854 O O . PHE A 1 109 ? 10.025 -6.515 4.209 1.00 85.88 109 PHE A O 1
ATOM 861 N N . TRP A 1 110 ? 9.566 -8.169 2.771 1.00 86.44 110 TRP A N 1
ATOM 862 C CA . TRP A 1 110 ? 8.148 -8.257 3.133 1.00 86.44 110 TRP A CA 1
ATOM 863 C C . TRP A 1 110 ? 7.911 -8.743 4.561 1.00 86.44 110 TRP A C 1
ATOM 865 O O . TRP A 1 110 ? 6.967 -8.307 5.224 1.00 86.44 110 TRP A O 1
ATOM 875 N N . PHE A 1 111 ? 8.780 -9.610 5.070 1.00 90.50 111 PHE A N 1
ATOM 876 C CA . PHE A 1 111 ? 8.753 -10.040 6.457 1.00 90.50 111 PHE A CA 1
ATOM 877 C C . PHE A 1 111 ? 9.054 -8.868 7.397 1.00 90.50 111 PHE A C 1
ATOM 879 O O . PHE A 1 111 ? 8.346 -8.683 8.387 1.00 90.50 111 PHE A O 1
ATOM 886 N N . LEU A 1 112 ? 10.029 -8.015 7.059 1.00 92.56 112 LEU A N 1
ATOM 887 C CA . LEU A 1 112 ? 10.291 -6.790 7.815 1.00 92.56 112 LEU A CA 1
ATOM 888 C C . LEU A 1 112 ? 9.069 -5.861 7.822 1.00 92.56 112 LEU A C 1
ATOM 890 O O . LEU A 1 112 ? 8.662 -5.402 8.890 1.00 92.56 112 LEU A O 1
ATOM 894 N N . ILE A 1 113 ? 8.440 -5.632 6.664 1.00 91.38 113 ILE A N 1
ATOM 895 C CA . ILE A 1 113 ? 7.192 -4.852 6.581 1.00 91.38 113 ILE A CA 1
ATOM 896 C C . ILE A 1 113 ? 6.111 -5.472 7.471 1.00 91.38 113 ILE A C 1
ATOM 898 O O . ILE A 1 113 ? 5.479 -4.760 8.249 1.00 91.38 113 ILE A O 1
ATOM 902 N N . THR A 1 114 ? 5.942 -6.795 7.415 1.00 94.31 114 THR A N 1
ATOM 903 C CA . THR A 1 114 ? 4.983 -7.545 8.240 1.00 94.31 114 THR A CA 1
ATOM 904 C C . THR A 1 114 ? 5.205 -7.271 9.723 1.00 94.31 114 THR A C 1
ATOM 906 O O . THR A 1 114 ? 4.258 -6.914 10.421 1.00 94.31 114 THR A O 1
ATOM 909 N N . VAL A 1 115 ? 6.448 -7.342 10.204 1.00 96.56 115 VAL A N 1
ATOM 910 C CA . VAL A 1 115 ? 6.794 -7.013 11.596 1.00 96.56 115 VAL A CA 1
ATOM 911 C C . VAL A 1 115 ? 6.439 -5.562 11.933 1.00 96.56 115 VAL A C 1
ATOM 913 O O . VAL A 1 115 ? 5.842 -5.307 12.980 1.00 96.56 115 VAL A O 1
ATOM 916 N N . LEU A 1 116 ? 6.733 -4.615 11.037 1.00 95.88 116 LEU A N 1
ATOM 917 C CA . LEU A 1 116 ? 6.435 -3.190 11.226 1.00 95.88 116 LEU A CA 1
ATOM 918 C C . LEU A 1 116 ? 4.934 -2.864 11.199 1.00 95.88 116 LEU A C 1
ATOM 920 O O . LEU A 1 116 ? 4.524 -1.826 11.724 1.00 95.88 116 LEU A O 1
ATOM 924 N N . THR A 1 117 ? 4.088 -3.752 10.672 1.00 95.56 117 THR A N 1
ATOM 925 C CA . THR A 1 117 ? 2.634 -3.540 10.710 1.00 95.56 117 THR A CA 1
ATOM 926 C C . THR A 1 117 ? 2.059 -3.601 12.125 1.00 95.56 117 THR A C 1
ATOM 928 O O . THR A 1 117 ? 1.074 -2.918 12.404 1.00 95.56 117 THR A O 1
ATOM 931 N N . ALA A 1 118 ? 2.692 -4.333 13.051 1.00 96.94 118 ALA A N 1
ATOM 932 C CA . ALA A 1 118 ? 2.263 -4.403 14.447 1.00 96.94 118 ALA A CA 1
ATOM 933 C C . ALA A 1 118 ? 2.351 -3.036 15.164 1.00 96.94 118 ALA A C 1
ATOM 935 O O . ALA A 1 118 ? 1.315 -2.554 15.639 1.00 96.94 118 ALA A O 1
ATOM 936 N N . PRO A 1 119 ? 3.523 -2.360 15.232 1.00 97.00 119 PRO A N 1
ATOM 937 C CA . PRO A 1 119 ? 3.607 -1.027 15.826 1.00 97.00 119 PRO A CA 1
ATOM 938 C C . PRO A 1 119 ? 2.802 0.007 15.030 1.00 97.00 119 PRO A C 1
ATOM 940 O O . PRO A 1 119 ? 2.162 0.866 15.636 1.00 97.00 119 PRO A O 1
ATOM 943 N N . ALA A 1 120 ? 2.755 -0.098 13.696 1.00 95.25 120 ALA A N 1
ATOM 944 C CA . ALA A 1 120 ? 1.947 0.801 12.875 1.00 95.25 120 ALA A CA 1
ATOM 945 C C . ALA A 1 120 ? 0.451 0.709 13.220 1.00 95.25 120 ALA A C 1
ATOM 947 O O . ALA A 1 120 ? -0.199 1.736 13.396 1.00 95.25 120 ALA A O 1
ATOM 948 N N . ALA A 1 121 ? -0.094 -0.498 13.389 1.00 97.00 121 ALA A N 1
ATOM 949 C CA . ALA A 1 121 ? -1.488 -0.704 13.773 1.00 97.00 121 ALA A CA 1
ATOM 950 C C . ALA A 1 121 ? -1.774 -0.281 15.219 1.00 97.00 121 ALA A C 1
ATOM 952 O O . ALA A 1 121 ? -2.847 0.254 15.498 1.00 97.00 121 ALA A O 1
ATOM 953 N N . TRP A 1 122 ? -0.817 -0.467 16.132 1.00 97.25 122 TRP A N 1
ATOM 954 C CA . TRP A 1 122 ? -0.931 0.022 17.507 1.00 97.25 122 TRP A CA 1
ATOM 955 C C . TRP A 1 122 ? -1.078 1.552 17.553 1.00 97.25 122 TRP A C 1
ATOM 957 O O . TRP A 1 122 ? -1.960 2.081 18.236 1.00 97.25 122 TRP A O 1
ATOM 967 N N . ILE A 1 123 ? -0.249 2.265 16.779 1.00 96.25 123 ILE A N 1
ATOM 968 C CA . ILE A 1 123 ? -0.314 3.728 16.633 1.00 96.25 123 ILE A CA 1
ATOM 969 C C . ILE A 1 123 ? -1.584 4.130 15.871 1.00 96.25 123 ILE A C 1
ATOM 971 O O . ILE A 1 123 ? -2.297 5.040 16.289 1.00 96.25 123 ILE A O 1
ATOM 975 N N . GLY A 1 124 ? -1.911 3.429 14.785 1.00 95.00 124 GLY A N 1
ATOM 976 C CA . GLY A 1 124 ? -3.101 3.670 13.968 1.00 95.00 124 GLY A CA 1
ATOM 977 C C . GLY A 1 124 ? -4.401 3.552 14.762 1.00 95.00 124 GLY A C 1
ATOM 978 O O . GLY A 1 124 ? -5.309 4.363 14.586 1.00 95.00 124 GLY A O 1
ATOM 979 N N . TRP A 1 125 ? -4.473 2.629 15.727 1.00 96.12 125 TRP A N 1
ATOM 980 C CA . TRP A 1 125 ? -5.645 2.465 16.590 1.00 96.12 125 TRP A CA 1
ATOM 981 C C . TRP A 1 125 ? -6.008 3.743 17.365 1.00 96.12 125 TRP A C 1
ATOM 983 O O . TRP A 1 125 ? -7.183 3.965 17.665 1.00 96.12 125 TRP A O 1
ATOM 993 N N . GLN A 1 126 ? -5.050 4.644 17.609 1.00 93.56 126 GLN A N 1
ATOM 994 C CA . GLN A 1 126 ? -5.298 5.933 18.265 1.00 93.56 126 GLN A CA 1
ATOM 995 C C . GLN A 1 126 ? -6.252 6.848 17.473 1.00 93.56 126 GLN A C 1
ATOM 997 O O . GLN A 1 126 ? -6.772 7.822 18.027 1.00 93.56 126 GLN A O 1
ATOM 1002 N N . ILE A 1 127 ? -6.545 6.533 16.205 1.00 93.75 127 ILE A N 1
ATOM 1003 C CA . ILE A 1 127 ? -7.543 7.235 15.388 1.00 93.75 127 ILE A CA 1
ATOM 1004 C C . ILE A 1 127 ? -8.954 7.165 16.012 1.00 93.75 127 ILE A C 1
ATOM 1006 O O . ILE A 1 127 ? -9.735 8.104 15.843 1.00 93.75 127 ILE A O 1
ATOM 1010 N N . HIS A 1 128 ? -9.261 6.149 16.832 1.00 90.56 128 HIS A N 1
ATOM 1011 C CA . HIS A 1 128 ? -10.542 6.044 17.554 1.00 90.56 128 HIS A CA 1
ATOM 1012 C C . HIS A 1 128 ? -10.838 7.225 18.480 1.00 90.56 128 HIS A C 1
ATOM 1014 O O . HIS A 1 128 ? -12.006 7.538 18.703 1.00 90.56 128 HIS A O 1
ATOM 1020 N N . HIS A 1 129 ? -9.807 7.906 18.989 1.00 87.38 129 HIS A N 1
ATOM 1021 C CA . HIS A 1 129 ? -9.982 9.052 19.882 1.00 87.38 129 HIS A CA 1
ATOM 1022 C C . HIS A 1 129 ? -10.608 10.264 19.191 1.00 87.38 129 HIS A C 1
ATOM 1024 O O . HIS A 1 129 ? -11.031 11.186 19.884 1.00 87.38 129 HIS A O 1
ATOM 1030 N N . ARG A 1 130 ? -10.680 10.274 17.848 1.00 84.06 130 ARG A N 1
ATOM 1031 C CA . ARG A 1 130 ? -11.325 11.336 17.065 1.00 84.06 130 ARG A CA 1
ATOM 1032 C C . ARG A 1 130 ? -10.848 12.723 17.527 1.00 84.06 130 ARG A C 1
ATOM 1034 O O . ARG A 1 130 ? -11.630 13.587 17.913 1.00 84.06 130 ARG A O 1
ATOM 1041 N N . SER A 1 131 ? -9.536 12.933 17.491 1.00 87.25 131 SER A N 1
ATOM 1042 C CA . SER A 1 131 ? -8.892 14.193 17.874 1.00 87.25 131 SER A CA 1
ATOM 1043 C C . SER A 1 131 ? -8.047 14.762 16.728 1.00 87.25 131 SER A C 1
ATOM 1045 O O . SER A 1 131 ? -7.937 14.166 15.655 1.00 87.25 131 SER A O 1
ATOM 1047 N N . VAL A 1 132 ? -7.431 15.929 16.935 1.00 85.88 132 VAL A N 1
ATOM 1048 C CA . VAL A 1 132 ? -6.461 16.488 15.975 1.00 85.88 132 VAL A CA 1
ATOM 1049 C C . VAL A 1 132 ? -5.254 15.553 15.810 1.00 85.88 132 VAL A C 1
ATOM 1051 O O . VAL A 1 132 ? -4.754 15.385 14.702 1.00 85.88 132 VAL A O 1
ATOM 1054 N N . THR A 1 133 ? -4.842 14.854 16.871 1.00 87.31 133 THR A N 1
ATOM 1055 C CA . THR A 1 133 ? -3.787 13.831 16.807 1.00 87.31 133 THR A CA 1
ATOM 1056 C C . THR A 1 133 ? -4.178 12.677 15.885 1.00 87.31 133 THR A C 1
ATOM 1058 O O . THR A 1 133 ? -3.348 12.200 15.116 1.00 87.31 133 THR A O 1
ATOM 1061 N N . SER A 1 134 ? -5.454 12.275 15.882 1.00 90.19 134 SER A N 1
ATOM 1062 C CA . SER A 1 134 ? -5.970 11.282 14.932 1.00 90.19 134 SER A CA 1
ATOM 1063 C C . SER A 1 134 ? -5.810 11.744 13.479 1.00 90.19 134 SER A C 1
ATOM 1065 O O . SER A 1 134 ? -5.517 10.923 12.616 1.00 90.19 134 SER A O 1
ATOM 1067 N N . ALA A 1 135 ? -5.939 13.049 13.205 1.00 91.81 135 ALA A N 1
ATOM 1068 C CA . ALA A 1 135 ? -5.695 13.603 11.873 1.00 91.81 135 ALA A CA 1
ATOM 1069 C C . ALA A 1 135 ? -4.223 13.507 11.465 1.00 91.81 135 ALA A C 1
ATOM 1071 O O . ALA A 1 135 ? -3.942 13.156 10.322 1.00 91.81 135 ALA A O 1
ATOM 1072 N N . LEU A 1 136 ? -3.289 13.765 12.386 1.00 92.00 136 LEU A N 1
ATOM 1073 C CA . LEU A 1 136 ? -1.852 13.624 12.124 1.00 92.00 136 LEU A CA 1
ATOM 1074 C C . LEU A 1 136 ? -1.473 12.167 11.841 1.00 92.00 136 LEU A C 1
ATOM 1076 O O . LEU A 1 136 ? -0.818 11.892 10.840 1.00 92.00 136 LEU A O 1
ATOM 1080 N N . ILE A 1 137 ? -1.942 11.234 12.674 1.00 93.44 137 ILE A N 1
ATOM 1081 C CA . ILE A 1 137 ? -1.676 9.798 12.507 1.00 93.44 137 ILE A CA 1
ATOM 1082 C C . ILE A 1 137 ? -2.262 9.292 11.187 1.00 93.44 137 ILE A C 1
ATOM 1084 O O . ILE A 1 137 ? -1.563 8.634 10.420 1.00 93.44 137 ILE A O 1
ATOM 1088 N N . LEU A 1 138 ? -3.518 9.639 10.882 1.00 94.50 138 LEU A N 1
ATOM 1089 C CA . LEU A 1 138 ? -4.137 9.247 9.618 1.00 94.50 138 LEU A CA 1
ATOM 1090 C C . LEU A 1 138 ? -3.398 9.850 8.416 1.00 94.50 138 LEU A C 1
ATOM 1092 O O . LEU A 1 138 ? -3.228 9.169 7.410 1.00 94.50 138 LEU A O 1
ATOM 1096 N N . SER A 1 139 ? -2.916 11.092 8.525 1.00 93.25 139 SER A N 1
ATOM 1097 C CA . SER A 1 139 ? -2.186 11.758 7.438 1.00 93.25 139 SER A CA 1
ATOM 1098 C C . SER A 1 139 ? -0.907 11.017 7.049 1.00 93.25 139 SER A C 1
ATOM 1100 O O . SER A 1 139 ? -0.571 11.001 5.870 1.00 93.25 139 SER A O 1
ATOM 1102 N N . LEU A 1 140 ? -0.232 10.344 7.989 1.00 91.12 140 LEU A N 1
ATOM 1103 C CA . LEU A 1 140 ? 0.923 9.495 7.670 1.00 91.12 140 LEU A CA 1
ATOM 1104 C C . LEU A 1 140 ? 0.537 8.324 6.755 1.00 91.12 140 LEU A C 1
ATOM 1106 O O . LEU A 1 140 ? 1.237 8.053 5.784 1.00 91.12 140 LEU A O 1
ATOM 1110 N N . GLY A 1 141 ? -0.601 7.673 7.015 1.00 90.81 141 GLY A N 1
ATOM 1111 C CA . GLY A 1 141 ? -1.134 6.632 6.130 1.00 90.81 141 GLY A CA 1
ATOM 1112 C C . GLY A 1 141 ? -1.602 7.189 4.782 1.00 90.81 141 GLY A C 1
ATOM 1113 O O . GLY A 1 141 ? -1.334 6.600 3.739 1.00 90.81 141 GLY A O 1
ATOM 1114 N N . LEU A 1 142 ? -2.234 8.368 4.786 1.00 94.56 142 LEU A N 1
ATOM 1115 C CA . LEU A 1 142 ? -2.678 9.041 3.561 1.00 94.56 142 LEU A CA 1
ATOM 1116 C C . LEU A 1 142 ? -1.508 9.446 2.659 1.00 94.56 142 LEU A C 1
ATOM 1118 O O . LEU A 1 142 ? -1.649 9.382 1.445 1.00 94.56 142 LEU A O 1
ATOM 1122 N N . ILE A 1 143 ? -0.349 9.813 3.217 1.00 93.00 143 ILE A N 1
ATOM 1123 C CA . ILE A 1 143 ? 0.857 10.116 2.431 1.00 93.00 143 ILE A CA 1
ATOM 1124 C C . ILE A 1 143 ? 1.282 8.911 1.580 1.00 93.00 143 ILE A C 1
ATOM 1126 O O . ILE A 1 143 ? 1.681 9.107 0.435 1.00 93.00 143 ILE A O 1
ATOM 1130 N N . ILE A 1 144 ? 1.154 7.683 2.095 1.00 90.31 144 ILE A N 1
ATOM 1131 C CA . ILE A 1 144 ? 1.464 6.457 1.340 1.00 90.31 144 ILE A CA 1
ATOM 1132 C C . ILE A 1 144 ? 0.492 6.299 0.164 1.00 90.31 144 ILE A C 1
ATOM 1134 O O . ILE A 1 144 ? 0.922 6.088 -0.968 1.00 90.31 144 ILE A O 1
ATOM 1138 N N . ILE A 1 145 ? -0.810 6.472 0.411 1.00 94.25 145 ILE A N 1
ATOM 1139 C CA . ILE A 1 145 ? -1.846 6.393 -0.634 1.00 94.25 145 ILE A CA 1
ATOM 1140 C C . ILE A 1 145 ? -1.628 7.482 -1.694 1.00 94.25 145 ILE A C 1
ATOM 1142 O O . ILE A 1 145 ? -1.750 7.229 -2.888 1.00 94.25 145 ILE A O 1
ATOM 1146 N N . ILE A 1 146 ? -1.246 8.692 -1.279 1.00 94.56 146 ILE A N 1
ATOM 1147 C CA . ILE A 1 146 ? -0.947 9.805 -2.190 1.00 94.56 146 ILE A CA 1
ATOM 1148 C C . ILE A 1 146 ? 0.315 9.533 -2.997 1.00 94.56 146 ILE A C 1
ATOM 1150 O O . ILE A 1 146 ? 0.337 9.845 -4.181 1.00 94.56 146 ILE A O 1
ATOM 1154 N N . TYR A 1 147 ? 1.352 8.954 -2.394 1.00 92.25 147 TYR A N 1
ATOM 1155 C CA . TYR A 1 147 ? 2.572 8.589 -3.107 1.00 92.25 147 TYR A CA 1
ATOM 1156 C C . TYR A 1 147 ? 2.265 7.639 -4.272 1.00 92.25 147 TYR A C 1
ATOM 1158 O O . TYR A 1 147 ? 2.620 7.942 -5.412 1.00 92.25 147 TYR A O 1
ATOM 1166 N N . TYR A 1 148 ? 1.532 6.551 -4.016 1.00 90.81 148 TYR A N 1
ATOM 1167 C CA . TYR A 1 148 ? 1.145 5.604 -5.066 1.00 90.81 148 TYR A CA 1
ATOM 1168 C C . TYR A 1 148 ? 0.109 6.183 -6.034 1.00 90.81 148 TYR A C 1
ATOM 1170 O O . TYR A 1 148 ? 0.231 6.004 -7.242 1.00 90.81 148 TYR A O 1
ATOM 1178 N N . GLY A 1 149 ? -0.861 6.958 -5.542 1.00 92.12 149 GLY A N 1
ATOM 1179 C CA . GLY A 1 149 ? -1.820 7.666 -6.390 1.00 92.12 149 GLY A CA 1
ATOM 1180 C C . GLY A 1 149 ? -1.144 8.634 -7.364 1.00 92.12 149 GLY A C 1
ATOM 1181 O O . GLY A 1 149 ? -1.510 8.673 -8.534 1.00 92.12 149 GLY A O 1
ATOM 1182 N N . MET A 1 150 ? -0.122 9.370 -6.915 1.00 91.31 150 MET A N 1
ATOM 1183 C CA . MET A 1 150 ? 0.680 10.248 -7.772 1.00 91.31 150 MET A CA 1
ATOM 1184 C C . MET A 1 150 ? 1.541 9.452 -8.751 1.00 91.31 150 MET A C 1
ATOM 1186 O O . MET A 1 150 ? 1.610 9.824 -9.919 1.00 91.31 150 MET A O 1
ATOM 1190 N N . HIS A 1 151 ? 2.167 8.359 -8.305 1.00 87.56 151 HIS A N 1
ATOM 1191 C CA . HIS A 1 151 ? 2.924 7.463 -9.181 1.00 87.56 151 HIS A CA 1
ATOM 1192 C C . HIS A 1 151 ? 2.060 6.984 -10.357 1.00 87.56 151 HIS A C 1
ATOM 1194 O O . HIS A 1 151 ? 2.391 7.250 -11.512 1.00 87.56 151 HIS A O 1
ATOM 1200 N N . TYR A 1 152 ? 0.898 6.398 -10.069 1.00 88.62 152 TYR A N 1
ATOM 1201 C CA . TYR A 1 152 ? -0.005 5.902 -11.103 1.00 88.62 152 TYR A CA 1
ATOM 1202 C C . TYR A 1 152 ? -0.688 7.000 -11.906 1.00 88.62 152 TYR A C 1
ATOM 1204 O O . TYR A 1 152 ? -0.971 6.795 -13.083 1.00 88.62 152 TYR A O 1
ATOM 1212 N N . PHE A 1 153 ? -0.915 8.181 -11.325 1.00 91.12 153 PHE A N 1
ATOM 1213 C CA . PHE A 1 153 ? -1.394 9.333 -12.085 1.00 91.12 153 PHE A CA 1
ATOM 1214 C C . PHE A 1 153 ? -0.414 9.684 -13.205 1.00 91.12 153 PHE A C 1
ATOM 1216 O O . PHE A 1 153 ? -0.834 9.891 -14.341 1.00 91.12 153 PHE A O 1
ATOM 1223 N N . PHE A 1 154 ? 0.890 9.681 -12.921 1.00 86.00 154 PHE A N 1
ATOM 1224 C CA . PHE A 1 154 ? 1.893 9.919 -13.953 1.00 86.00 154 PHE A CA 1
ATOM 1225 C C . PHE A 1 154 ? 1.964 8.778 -14.972 1.00 86.00 154 PHE A C 1
ATOM 1227 O O . PHE A 1 154 ? 1.942 9.063 -16.170 1.00 86.00 154 PHE A O 1
ATOM 1234 N N . CYS A 1 155 ? 1.956 7.512 -14.544 1.00 82.44 155 CYS A N 1
ATOM 1235 C CA . CYS A 1 155 ? 1.900 6.374 -15.473 1.00 82.44 155 CYS A CA 1
ATOM 1236 C C . CYS A 1 155 ? 0.682 6.464 -16.413 1.00 82.44 155 CYS A C 1
ATOM 1238 O O . CYS A 1 155 ? 0.820 6.308 -17.626 1.00 82.44 155 CYS A O 1
ATOM 1240 N N . MET A 1 156 ? -0.489 6.816 -15.873 1.00 86.44 156 MET A N 1
ATOM 1241 C CA . MET A 1 156 ? -1.733 7.024 -16.620 1.00 86.44 156 MET A CA 1
ATOM 1242 C C . MET A 1 156 ? -1.631 8.175 -17.631 1.00 86.44 156 MET A C 1
ATOM 1244 O O . MET A 1 156 ? -2.202 8.077 -18.713 1.00 86.44 156 MET A O 1
ATOM 1248 N N . THR A 1 157 ? -0.927 9.269 -17.312 1.00 83.19 157 THR A N 1
ATOM 1249 C CA . THR A 1 157 ? -0.771 10.393 -18.260 1.00 83.19 157 THR A CA 1
ATOM 1250 C C . THR A 1 157 ? 0.052 10.032 -19.494 1.00 83.19 157 THR A C 1
ATOM 1252 O O . THR A 1 157 ? -0.158 10.632 -20.545 1.00 83.19 157 THR A O 1
ATOM 1255 N N . VAL A 1 158 ? 0.958 9.056 -19.378 1.00 78.62 158 VAL A N 1
ATOM 1256 C CA . VAL A 1 158 ? 1.766 8.561 -20.502 1.00 78.62 158 VAL A CA 1
ATOM 1257 C C . VAL A 1 158 ? 1.008 7.479 -21.276 1.00 78.62 158 VAL A C 1
ATOM 1259 O O . VAL A 1 158 ? 0.953 7.531 -22.499 1.00 78.62 158 VAL A O 1
ATOM 1262 N N . HIS A 1 159 ? 0.363 6.546 -20.571 1.00 78.12 159 HIS A N 1
ATOM 1263 C CA . HIS A 1 159 ? -0.269 5.361 -21.161 1.00 78.12 159 HIS A CA 1
ATOM 1264 C C . HIS A 1 159 ? -1.786 5.328 -20.925 1.00 78.12 159 HIS A C 1
ATOM 1266 O O . HIS A 1 159 ? -2.327 4.356 -20.407 1.00 78.12 159 HIS A O 1
ATOM 1272 N N . PHE A 1 160 ? -2.514 6.390 -21.268 1.00 81.69 160 PHE A N 1
ATOM 1273 C CA . PHE A 1 160 ? -3.961 6.434 -21.028 1.00 81.69 160 PHE A CA 1
ATOM 1274 C C . PHE A 1 160 ? -4.703 5.342 -21.837 1.00 81.69 160 PHE A C 1
ATOM 1276 O O . PHE A 1 160 ? -4.476 5.253 -23.044 1.00 81.69 160 PHE A O 1
ATOM 1283 N N . PRO A 1 161 ? -5.628 4.542 -21.251 1.00 86.69 161 PRO A N 1
ATOM 1284 C CA . PRO A 1 161 ? -6.252 4.659 -19.924 1.00 86.69 161 PRO A CA 1
ATOM 1285 C C . PRO A 1 161 ? -5.681 3.715 -18.841 1.00 86.69 161 PRO A C 1
ATOM 1287 O O . PRO A 1 161 ? -6.378 3.422 -17.864 1.00 86.69 161 PRO A O 1
ATOM 1290 N N . ALA A 1 162 ? -4.456 3.207 -18.999 1.00 85.25 162 ALA A N 1
ATOM 1291 C CA . ALA A 1 162 ? -3.797 2.366 -17.999 1.00 85.25 162 ALA A CA 1
ATOM 1292 C C . ALA A 1 162 ? -3.779 3.046 -16.620 1.00 85.25 162 ALA A C 1
ATOM 1294 O O . ALA A 1 162 ? -3.686 4.268 -16.512 1.00 85.25 162 ALA A O 1
ATOM 1295 N N . HIS A 1 163 ? -3.893 2.250 -15.557 1.00 87.56 163 HIS A N 1
ATOM 1296 C CA . HIS A 1 163 ? -3.873 2.695 -14.155 1.00 87.56 163 HIS A CA 1
ATOM 1297 C C . HIS A 1 163 ? -4.986 3.678 -13.718 1.00 87.56 163 HIS A C 1
ATOM 1299 O O . HIS A 1 163 ? -5.050 4.042 -12.543 1.00 87.56 163 HIS A O 1
ATOM 1305 N N . LEU A 1 164 ? -5.925 4.056 -14.598 1.00 91.81 164 LEU A N 1
ATOM 1306 C CA . LEU A 1 164 ? -7.007 5.000 -14.280 1.00 91.81 164 LEU A CA 1
ATOM 1307 C C . LEU A 1 164 ? -7.841 4.566 -13.066 1.00 91.81 164 LEU A C 1
ATOM 1309 O O . LEU A 1 164 ? -8.149 5.391 -12.204 1.00 91.81 164 LEU A O 1
ATOM 1313 N N . LEU A 1 165 ? -8.206 3.283 -12.972 1.00 93.19 165 LEU A N 1
ATOM 1314 C CA . LEU A 1 165 ? -9.015 2.799 -11.848 1.00 93.19 165 LEU A CA 1
ATOM 1315 C C . LEU A 1 165 ? -8.253 2.895 -10.525 1.00 93.19 165 LEU A C 1
ATOM 1317 O O . LEU A 1 165 ? -8.864 3.187 -9.503 1.00 93.19 165 LEU A O 1
ATOM 1321 N N . THR A 1 166 ? -6.936 2.719 -10.551 1.00 92.69 166 THR A N 1
ATOM 1322 C CA . THR A 1 166 ? -6.056 2.823 -9.381 1.00 92.69 166 THR A CA 1
ATOM 1323 C C . THR A 1 166 ? -5.957 4.263 -8.899 1.00 92.69 166 THR A C 1
ATOM 1325 O O . THR A 1 166 ? -6.098 4.536 -7.711 1.00 92.69 166 THR A O 1
ATOM 1328 N N . VAL A 1 167 ? -5.822 5.218 -9.822 1.00 94.06 167 VAL A N 1
ATOM 1329 C CA . VAL A 1 167 ? -5.848 6.652 -9.494 1.00 94.06 167 VAL A CA 1
ATOM 1330 C C . VAL A 1 167 ? -7.186 7.039 -8.862 1.00 94.06 167 VAL A C 1
ATOM 1332 O O . VAL A 1 167 ? -7.222 7.699 -7.820 1.00 94.06 167 VAL A O 1
ATOM 1335 N N . LEU A 1 168 ? -8.297 6.606 -9.466 1.00 94.94 168 LEU A N 1
ATOM 1336 C CA . LEU A 1 168 ? -9.637 6.854 -8.933 1.00 94.94 168 LEU A CA 1
ATOM 1337 C C . LEU A 1 168 ? -9.838 6.192 -7.567 1.00 94.94 168 LEU A C 1
ATOM 1339 O O . LEU A 1 168 ? -10.448 6.802 -6.686 1.00 94.94 168 LEU A O 1
ATOM 1343 N N . LEU A 1 169 ? -9.304 4.984 -7.379 1.00 94.38 169 LEU A N 1
ATOM 1344 C CA . LEU A 1 169 ? -9.305 4.281 -6.106 1.00 94.38 169 LEU A CA 1
ATOM 1345 C C . LEU A 1 169 ? -8.559 5.099 -5.049 1.00 94.38 169 LEU A C 1
ATOM 1347 O O . LEU A 1 169 ? -9.186 5.464 -4.064 1.00 94.38 169 LEU A O 1
ATOM 1351 N N . CYS A 1 170 ? -7.306 5.500 -5.276 1.00 95.38 170 CYS A N 1
ATOM 1352 C CA . CYS A 1 170 ? -6.540 6.313 -4.322 1.00 95.38 170 CYS A CA 1
ATOM 1353 C C . CYS A 1 170 ? -7.277 7.604 -3.925 1.00 95.38 170 CYS A C 1
ATOM 1355 O O . CYS A 1 170 ? -7.334 7.958 -2.745 1.00 95.38 170 CYS A O 1
ATOM 1357 N N . ILE A 1 171 ? -7.897 8.302 -4.886 1.00 94.56 171 ILE A N 1
ATOM 1358 C CA . ILE A 1 171 ? -8.709 9.498 -4.600 1.00 94.56 171 ILE A CA 1
ATOM 1359 C C . ILE A 1 171 ? -9.906 9.135 -3.711 1.00 94.56 171 ILE A C 1
ATOM 1361 O O . ILE A 1 171 ? -10.174 9.814 -2.715 1.00 94.56 171 ILE A O 1
ATOM 1365 N N . ALA A 1 172 ? -10.628 8.067 -4.053 1.00 94.00 172 ALA A N 1
ATOM 1366 C CA . ALA A 1 172 ? -11.775 7.603 -3.284 1.00 94.00 172 ALA A CA 1
ATOM 1367 C C . ALA A 1 172 ? -11.378 7.170 -1.865 1.00 94.00 172 ALA A C 1
ATOM 1369 O O . ALA A 1 172 ? -12.082 7.507 -0.915 1.00 94.00 172 ALA A O 1
ATOM 1370 N N . GLU A 1 173 ? -10.244 6.488 -1.705 1.00 94.44 173 GLU A N 1
ATOM 1371 C CA . GLU A 1 173 ? -9.691 6.070 -0.419 1.00 94.44 173 GLU A CA 1
ATOM 1372 C C . GLU A 1 173 ? -9.351 7.270 0.464 1.00 94.44 173 GLU A C 1
ATOM 1374 O O . GLU A 1 173 ? -9.791 7.327 1.613 1.00 94.44 173 GL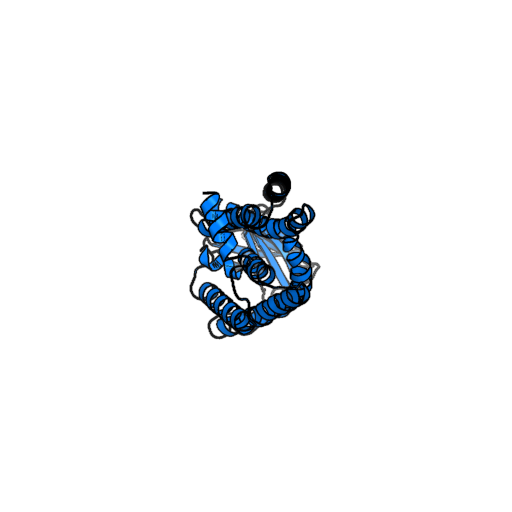U A O 1
ATOM 1379 N N . VAL A 1 174 ? -8.647 8.273 -0.074 1.00 95.25 174 VAL A N 1
ATOM 1380 C CA . VAL A 1 174 ? -8.323 9.507 0.660 1.00 95.25 174 VAL A CA 1
ATOM 1381 C C . VAL A 1 174 ? -9.597 10.192 1.153 1.00 95.25 174 VAL A C 1
ATOM 1383 O O . VAL A 1 174 ? -9.704 10.550 2.330 1.00 95.25 174 VAL A O 1
ATOM 1386 N N . LEU A 1 175 ? -10.597 10.343 0.281 1.00 93.94 175 LEU A N 1
ATOM 1387 C CA . LEU A 1 175 ? -11.873 10.955 0.649 1.00 93.94 175 LEU A CA 1
ATOM 1388 C C . LEU A 1 175 ? -12.622 10.121 1.696 1.00 93.94 175 LEU A C 1
ATOM 1390 O O . LEU A 1 175 ? -13.120 10.677 2.679 1.00 93.94 175 LEU A O 1
ATOM 1394 N N . LEU A 1 176 ? -12.684 8.802 1.515 1.00 94.44 176 LEU A N 1
ATOM 1395 C CA . LEU A 1 176 ? -13.345 7.878 2.433 1.00 94.44 176 LEU A CA 1
ATOM 1396 C C . LEU A 1 176 ? -12.708 7.924 3.824 1.00 94.44 176 LEU A C 1
ATOM 1398 O O . LEU A 1 176 ? -13.427 8.014 4.818 1.00 94.44 176 LEU A O 1
ATOM 1402 N N . LEU A 1 177 ? -11.380 7.913 3.903 1.00 94.44 177 LEU A N 1
ATOM 1403 C CA . LEU A 1 177 ? -10.641 7.941 5.161 1.00 94.44 177 LEU A CA 1
ATOM 1404 C C . LEU A 1 177 ? -10.789 9.289 5.875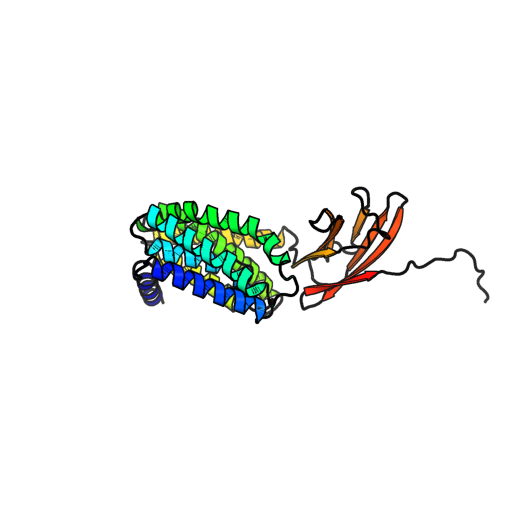 1.00 94.44 177 LEU A C 1
ATOM 1406 O O . LEU A 1 177 ? -11.105 9.317 7.065 1.00 94.44 177 LEU A O 1
ATOM 1410 N N . ILE A 1 178 ? -10.642 10.414 5.167 1.00 93.94 178 ILE A N 1
ATOM 1411 C CA . ILE A 1 178 ? -10.778 11.747 5.776 1.00 93.94 178 ILE A CA 1
ATOM 1412 C C . ILE A 1 178 ? -12.206 11.975 6.284 1.00 93.94 178 ILE A C 1
ATOM 1414 O O . ILE A 1 178 ? -12.397 12.372 7.435 1.00 93.94 178 ILE A O 1
ATOM 1418 N N . TYR A 1 179 ? -13.224 11.738 5.452 1.00 91.50 179 TYR A N 1
ATOM 1419 C CA . TYR A 1 179 ? -14.610 11.990 5.855 1.00 91.50 179 TYR A CA 1
ATOM 1420 C C . TYR A 1 179 ? -15.146 10.935 6.824 1.00 91.50 179 TYR A C 1
ATOM 1422 O O . TYR A 1 179 ? -15.945 11.280 7.699 1.00 91.50 179 TYR A O 1
ATOM 1430 N N . GLY A 1 180 ? -14.700 9.687 6.688 1.00 90.19 180 GLY A N 1
ATOM 1431 C CA . GLY A 1 180 ? -15.152 8.560 7.493 1.00 90.19 180 GLY A CA 1
ATOM 1432 C C . GLY A 1 180 ? -14.550 8.502 8.894 1.00 90.19 180 GLY A C 1
ATOM 1433 O O . GLY A 1 180 ? -15.253 8.135 9.835 1.00 90.19 180 GLY A O 1
ATOM 1434 N N . LEU A 1 181 ? -13.276 8.878 9.051 1.00 92.06 181 LEU A N 1
ATOM 1435 C CA . LEU A 1 181 ? -12.549 8.700 10.314 1.00 92.06 181 LEU A CA 1
ATOM 1436 C C . LEU A 1 181 ? -12.314 10.001 11.085 1.00 92.06 181 LEU A C 1
ATOM 1438 O O . LEU A 1 181 ? -12.256 9.967 12.316 1.00 92.06 181 LEU A O 1
ATOM 1442 N N . LEU A 1 182 ? -12.198 11.152 10.410 1.00 91.69 182 LEU A N 1
ATOM 1443 C CA . LEU A 1 182 ? -11.872 12.410 11.086 1.00 91.69 182 LEU A CA 1
ATOM 1444 C C . LEU A 1 182 ? -13.119 13.224 11.456 1.00 91.69 182 LEU A C 1
ATOM 1446 O O . LEU A 1 182 ? -13.979 13.485 10.601 1.00 91.69 182 LEU A O 1
ATOM 1450 N N . PRO A 1 183 ? -13.213 13.695 12.714 1.00 84.25 183 PRO A N 1
ATOM 1451 C CA . PRO A 1 183 ? -14.338 14.496 13.171 1.00 84.25 183 PRO A CA 1
ATOM 1452 C C . PRO A 1 183 ? -14.172 15.973 12.810 1.00 84.25 183 PRO A C 1
ATOM 1454 O O . PRO A 1 183 ? -13.079 16.537 12.871 1.00 84.25 183 PRO A O 1
ATOM 1457 N N . GLY A 1 184 ? -15.297 16.628 12.533 1.00 86.88 184 GLY A N 1
ATOM 1458 C CA . GLY A 1 184 ? -15.357 18.082 12.414 1.00 86.88 184 GLY A CA 1
ATOM 1459 C C . GLY A 1 184 ? -14.562 18.661 11.240 1.00 86.88 184 GLY A C 1
ATOM 1460 O O . GLY A 1 184 ? -13.875 17.976 10.486 1.00 86.88 184 GLY A O 1
ATOM 1461 N N . TRP A 1 185 ? -14.691 19.969 11.045 1.00 88.12 185 TRP A N 1
ATOM 1462 C CA . TRP A 1 185 ? -14.080 20.655 9.906 1.00 88.12 185 TRP A 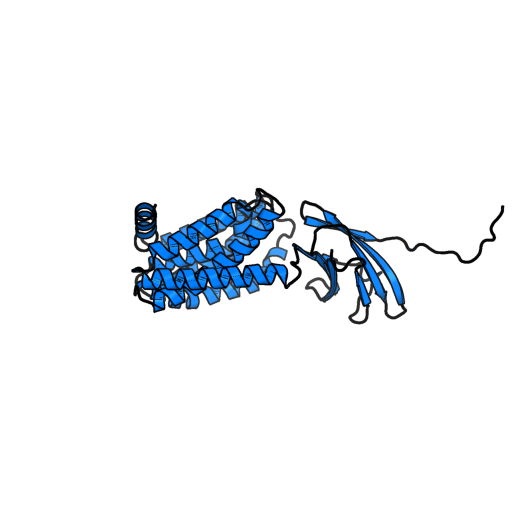CA 1
ATOM 1463 C C . TRP A 1 185 ? -12.571 20.884 10.076 1.00 88.12 185 TRP A C 1
ATOM 1465 O O . TRP A 1 185 ? -11.829 20.778 9.104 1.00 88.12 185 TRP A O 1
ATOM 1475 N N . HIS A 1 186 ? -12.100 21.150 11.299 1.00 89.25 186 HIS A N 1
ATOM 1476 C CA . HIS A 1 186 ? -10.693 21.476 11.562 1.00 89.25 186 HIS A CA 1
ATOM 1477 C C . HIS A 1 186 ? -9.745 20.300 11.289 1.00 89.25 186 HIS A C 1
ATOM 1479 O O . HIS A 1 186 ? -8.780 20.464 10.546 1.00 89.25 186 HIS A O 1
ATOM 1485 N N . SER A 1 187 ? -10.048 19.104 11.807 1.00 91.00 187 SER A N 1
ATOM 1486 C CA . SER A 1 187 ? -9.236 17.900 11.574 1.00 91.00 187 SER A CA 1
ATOM 1487 C C . SER A 1 187 ? -9.224 17.493 10.100 1.00 91.00 187 SER A C 1
ATOM 1489 O O . SER A 1 187 ? -8.175 17.148 9.560 1.00 91.00 187 SER A O 1
ATOM 1491 N N . ARG A 1 188 ? -10.376 17.600 9.421 1.00 93.31 188 ARG A N 1
ATOM 1492 C CA . ARG A 1 188 ? -10.492 17.322 7.982 1.00 93.31 188 ARG A CA 1
ATOM 1493 C C . ARG A 1 188 ? -9.677 18.312 7.151 1.00 93.31 188 ARG A C 1
ATOM 1495 O O . ARG A 1 188 ? -8.941 17.893 6.267 1.00 93.31 188 ARG A O 1
ATOM 1502 N N . ARG A 1 189 ? -9.758 19.613 7.457 1.00 93.06 189 ARG A N 1
ATOM 1503 C CA . ARG A 1 189 ? -8.936 20.644 6.804 1.00 93.06 189 ARG A CA 1
ATOM 1504 C C . ARG A 1 189 ? -7.447 20.383 6.969 1.00 93.06 189 ARG A C 1
ATOM 1506 O O . ARG A 1 189 ? -6.724 20.480 5.986 1.00 93.06 189 ARG A O 1
ATOM 1513 N N . LEU A 1 190 ? -7.003 20.058 8.183 1.00 93.25 190 LEU A N 1
ATOM 1514 C CA . LEU A 1 190 ? -5.599 19.752 8.441 1.00 93.25 190 LEU A CA 1
ATOM 1515 C C . LEU A 1 190 ? -5.127 18.578 7.576 1.00 93.25 190 LEU A C 1
ATOM 1517 O O . LEU A 1 190 ? -4.116 18.704 6.893 1.00 93.25 190 LEU A O 1
ATOM 1521 N N . ALA A 1 191 ? -5.890 17.481 7.544 1.00 94.12 191 ALA A N 1
ATOM 1522 C CA . ALA A 1 191 ? -5.566 16.328 6.708 1.00 94.12 191 ALA A CA 1
ATOM 1523 C C . ALA A 1 191 ? -5.514 16.697 5.218 1.00 94.12 191 ALA A C 1
ATOM 1525 O O . ALA A 1 191 ? -4.550 16.346 4.548 1.00 94.12 191 ALA A O 1
ATOM 1526 N N . PHE A 1 192 ? -6.481 17.468 4.705 1.00 94.75 192 PHE A N 1
ATOM 1527 C CA . PHE A 1 192 ? -6.456 17.933 3.313 1.00 94.75 192 PHE A CA 1
ATOM 1528 C C . PHE A 1 192 ? -5.237 18.799 2.992 1.00 94.75 192 PHE A C 1
ATOM 1530 O O . PHE A 1 192 ? -4.643 18.622 1.933 1.00 94.75 192 PHE A O 1
ATOM 1537 N N . ILE A 1 193 ? -4.844 19.705 3.891 1.00 95.19 193 ILE A N 1
ATOM 1538 C CA . ILE A 1 193 ? -3.647 20.536 3.710 1.00 95.19 193 ILE A CA 1
ATOM 1539 C C . ILE A 1 193 ? -2.399 19.650 3.641 1.00 95.19 193 ILE A C 1
ATOM 1541 O O . ILE A 1 193 ? -1.595 19.810 2.728 1.00 95.19 193 ILE A O 1
ATOM 1545 N N . LEU A 1 194 ? -2.256 18.686 4.555 1.00 95.19 194 LEU A N 1
ATOM 1546 C CA . LEU A 1 194 ? -1.119 17.760 4.557 1.00 95.19 194 LEU A CA 1
ATOM 1547 C C . LEU A 1 194 ? -1.095 16.881 3.301 1.00 95.19 194 LEU A C 1
ATOM 1549 O O . LEU A 1 194 ? -0.039 16.706 2.698 1.00 95.19 194 LEU A O 1
ATOM 1553 N N . CYS A 1 195 ? -2.258 16.395 2.865 1.00 95.31 195 CYS A N 1
ATOM 1554 C CA . CYS A 1 195 ? -2.397 15.636 1.626 1.00 95.31 195 CYS A CA 1
ATOM 1555 C C . CYS A 1 195 ? -1.997 16.473 0.404 1.00 95.31 195 CYS A C 1
ATOM 1557 O O . CYS A 1 195 ? -1.254 16.005 -0.454 1.00 95.31 195 CYS A O 1
ATOM 1559 N N . PHE A 1 196 ? -2.451 17.726 0.342 1.00 95.31 196 PHE A N 1
ATOM 1560 C CA . PHE A 1 196 ? -2.112 18.649 -0.736 1.00 95.31 196 PHE A CA 1
ATOM 1561 C C . PHE A 1 196 ? -0.610 18.952 -0.773 1.00 95.31 196 PHE A C 1
ATOM 1563 O O . PHE A 1 196 ? -0.001 18.896 -1.837 1.00 95.31 196 PHE A O 1
ATOM 1570 N N . ILE A 1 197 ? 0.007 19.207 0.385 1.00 95.62 197 ILE A N 1
ATOM 1571 C CA . ILE A 1 197 ? 1.457 19.415 0.492 1.00 95.62 197 ILE A CA 1
ATOM 1572 C C . ILE A 1 197 ? 2.214 18.167 0.023 1.00 95.62 197 ILE A C 1
ATOM 1574 O O . ILE A 1 197 ? 3.144 18.288 -0.769 1.00 95.62 197 ILE A O 1
ATOM 1578 N N . ALA A 1 198 ? 1.805 16.971 0.456 1.00 94.56 198 ALA A N 1
ATOM 1579 C CA . ALA A 1 198 ? 2.429 15.721 0.028 1.00 94.56 198 ALA A CA 1
ATOM 1580 C C . ALA A 1 198 ? 2.322 15.522 -1.492 1.00 94.56 198 ALA A C 1
ATOM 1582 O O . ALA A 1 198 ? 3.327 15.252 -2.147 1.00 94.56 198 ALA A O 1
ATOM 1583 N N . ALA A 1 199 ? 1.136 15.736 -2.068 1.00 94.00 199 ALA A N 1
ATOM 1584 C CA . ALA A 1 199 ? 0.919 15.653 -3.510 1.00 94.00 199 ALA A CA 1
ATOM 1585 C C . ALA A 1 199 ? 1.782 16.666 -4.280 1.00 94.00 199 ALA A C 1
ATOM 1587 O O . ALA A 1 199 ? 2.388 16.307 -5.285 1.00 94.00 199 ALA A O 1
ATOM 1588 N N . MET A 1 200 ? 1.908 17.901 -3.780 1.00 93.81 200 MET A N 1
ATOM 1589 C CA . MET A 1 200 ? 2.796 18.916 -4.355 1.00 93.81 200 MET A CA 1
ATOM 1590 C C . MET A 1 200 ? 4.265 18.492 -4.297 1.00 93.81 200 MET A C 1
ATOM 1592 O O . MET A 1 200 ? 4.970 18.628 -5.291 1.00 93.81 200 MET A O 1
ATOM 1596 N N . ILE A 1 201 ? 4.734 17.948 -3.171 1.00 92.94 201 ILE A N 1
ATOM 1597 C CA . ILE A 1 201 ? 6.118 17.472 -3.027 1.00 92.94 201 ILE A CA 1
ATOM 1598 C C . ILE A 1 201 ? 6.399 16.334 -4.012 1.00 92.94 201 ILE A C 1
ATOM 1600 O O . ILE A 1 201 ? 7.394 16.385 -4.734 1.00 92.94 201 ILE A O 1
ATOM 1604 N N . PHE A 1 202 ? 5.527 15.325 -4.078 1.00 90.56 202 PHE A N 1
ATOM 1605 C CA . PHE A 1 202 ? 5.696 14.206 -5.008 1.00 90.56 202 PHE A CA 1
ATOM 1606 C C . PHE A 1 202 ? 5.557 14.645 -6.469 1.00 90.56 202 PHE A C 1
ATOM 1608 O O . PHE A 1 202 ? 6.312 14.179 -7.321 1.00 90.56 202 PHE A O 1
ATOM 1615 N N . GLY A 1 203 ? 4.661 15.593 -6.746 1.00 87.19 203 GLY A N 1
ATOM 1616 C CA . GLY A 1 203 ? 4.502 16.206 -8.058 1.00 87.19 203 GLY A CA 1
ATOM 1617 C C . GLY A 1 203 ? 5.749 16.970 -8.497 1.00 87.19 203 GLY A C 1
ATOM 1618 O O . GLY A 1 203 ? 6.248 16.732 -9.587 1.00 87.19 203 GLY A O 1
ATOM 1619 N N . ILE A 1 204 ? 6.315 17.826 -7.642 1.00 87.44 204 ILE A N 1
ATOM 1620 C CA . ILE A 1 204 ? 7.559 18.555 -7.940 1.00 87.44 204 ILE A CA 1
ATOM 1621 C C . ILE A 1 204 ? 8.720 17.577 -8.117 1.00 87.44 204 ILE A C 1
ATOM 1623 O O . ILE A 1 204 ? 9.485 17.714 -9.069 1.00 87.44 204 ILE A O 1
ATOM 1627 N N . ARG A 1 205 ? 8.830 16.559 -7.250 1.00 82.06 205 ARG A N 1
ATOM 1628 C CA . ARG A 1 205 ? 9.880 15.535 -7.346 1.00 82.06 205 ARG A CA 1
ATOM 1629 C C . ARG A 1 205 ? 9.889 14.844 -8.710 1.00 82.06 205 ARG A C 1
ATOM 1631 O O . ARG A 1 205 ? 10.966 14.543 -9.211 1.00 82.06 205 ARG A O 1
ATOM 1638 N N . ARG A 1 206 ? 8.724 14.639 -9.334 1.00 71.69 206 ARG A N 1
ATOM 1639 C CA . ARG A 1 206 ? 8.628 14.077 -10.692 1.00 71.69 206 ARG A CA 1
ATOM 1640 C C . ARG A 1 206 ? 9.314 14.941 -11.756 1.00 71.69 206 ARG A C 1
ATOM 1642 O O . ARG A 1 206 ? 9.762 14.396 -12.763 1.00 71.69 206 ARG A O 1
ATOM 1649 N N . PHE A 1 207 ? 9.372 16.256 -11.558 1.00 71.25 207 PHE A N 1
ATOM 1650 C CA . PHE A 1 207 ? 9.999 17.195 -12.492 1.00 71.25 207 PHE A CA 1
ATOM 1651 C C . PHE A 1 207 ? 11.453 17.523 -12.136 1.00 71.25 207 PHE A C 1
ATOM 1653 O O . PHE A 1 207 ? 12.185 17.996 -12.997 1.00 71.25 207 PHE A O 1
ATOM 1660 N N . THR A 1 208 ? 11.881 17.284 -10.892 1.00 72.56 208 THR A N 1
ATOM 1661 C CA . THR A 1 208 ? 13.258 17.560 -10.449 1.00 72.56 208 THR A CA 1
ATOM 1662 C C . THR A 1 208 ? 14.163 16.333 -10.437 1.00 72.56 208 THR A C 1
ATOM 1664 O O . THR A 1 208 ? 15.380 16.489 -10.488 1.00 72.56 208 THR A O 1
ATOM 1667 N N . VAL A 1 209 ? 13.601 15.123 -10.384 1.00 63.75 209 VAL A N 1
ATOM 1668 C CA . VAL A 1 209 ? 14.348 13.862 -10.455 1.00 63.75 209 VAL A CA 1
ATOM 1669 C C . VAL A 1 209 ? 13.914 13.118 -11.720 1.00 63.75 209 VAL A C 1
ATOM 1671 O O . VAL A 1 209 ? 12.711 12.887 -11.876 1.00 63.75 209 VAL A O 1
ATOM 1674 N N . PRO A 1 210 ? 14.842 12.741 -12.623 1.00 58.69 210 PRO A N 1
ATOM 1675 C CA . PRO A 1 210 ? 14.494 11.943 -13.792 1.00 58.69 210 PRO A CA 1
ATOM 1676 C C . PRO A 1 210 ? 13.868 10.622 -13.326 1.00 58.69 210 PRO A C 1
ATOM 1678 O O . PRO A 1 210 ? 14.431 9.889 -12.511 1.00 58.69 210 PRO A O 1
ATOM 1681 N N . PHE A 1 211 ? 12.632 10.386 -13.762 1.00 59.59 211 PHE A N 1
ATOM 1682 C CA . PHE A 1 211 ? 11.829 9.238 -13.355 1.00 59.59 211 PHE A CA 1
ATOM 1683 C C . PHE A 1 211 ? 12.364 7.990 -14.036 1.00 59.59 211 PHE A C 1
ATOM 1685 O O . PHE A 1 211 ? 12.403 7.973 -15.254 1.00 59.59 211 PHE A O 1
ATOM 1692 N N . VAL A 1 212 ? 12.776 6.981 -13.270 1.00 61.66 212 VAL A N 1
ATOM 1693 C CA . VAL A 1 212 ? 13.199 5.692 -13.823 1.00 61.66 212 VAL A CA 1
ATOM 1694 C C . VAL A 1 212 ? 11.946 4.855 -14.097 1.00 61.66 212 VAL A C 1
ATOM 1696 O O . VAL A 1 212 ? 11.389 4.281 -13.164 1.00 61.66 212 VAL A O 1
ATOM 1699 N N . ASP A 1 213 ? 11.504 4.803 -15.354 1.00 63.53 213 ASP A N 1
ATOM 1700 C CA . ASP A 1 213 ? 10.431 3.929 -15.850 1.00 63.53 213 ASP A CA 1
ATOM 1701 C C . ASP A 1 213 ? 10.723 2.454 -15.553 1.00 63.53 213 ASP A C 1
ATOM 1703 O O . ASP A 1 213 ? 9.836 1.706 -15.139 1.00 63.53 213 ASP A O 1
ATOM 1707 N N . LYS A 1 214 ? 11.977 2.021 -15.739 1.00 69.25 214 LYS A N 1
ATOM 1708 C CA . LYS A 1 214 ? 12.378 0.637 -15.481 1.00 69.25 214 LYS A CA 1
ATOM 1709 C C . LYS A 1 214 ? 13.831 0.530 -15.060 1.00 69.25 214 LYS A C 1
ATOM 1711 O O . LYS A 1 214 ? 14.706 1.144 -15.655 1.00 69.25 214 LYS A O 1
ATOM 1716 N N . THR A 1 215 ? 14.094 -0.306 -14.062 1.00 75.38 215 THR A N 1
ATOM 1717 C CA . THR A 1 215 ? 15.453 -0.757 -13.750 1.00 75.38 215 THR A CA 1
ATOM 1718 C C . THR A 1 215 ? 15.600 -2.207 -14.179 1.00 75.38 215 THR A C 1
ATOM 1720 O O . THR A 1 215 ? 14.777 -3.040 -13.798 1.00 75.38 215 THR A O 1
ATOM 1723 N N . VAL A 1 216 ? 16.627 -2.512 -14.966 1.00 75.69 216 VAL A N 1
ATOM 1724 C CA . VAL A 1 216 ? 16.935 -3.878 -15.402 1.00 75.69 216 VAL A CA 1
ATOM 1725 C C . VAL A 1 216 ? 18.364 -4.217 -15.036 1.00 75.69 216 VAL A C 1
ATOM 1727 O O . VAL A 1 216 ? 19.277 -3.454 -15.331 1.00 75.69 216 VAL A O 1
ATOM 1730 N N . ALA A 1 217 ? 18.548 -5.374 -14.406 1.00 77.50 217 ALA A N 1
ATOM 1731 C CA . ALA A 1 217 ? 19.857 -5.987 -14.271 1.00 77.50 217 ALA A CA 1
ATOM 1732 C C . ALA A 1 217 ? 20.132 -6.819 -15.527 1.00 77.50 217 ALA A C 1
ATOM 1734 O O . ALA A 1 217 ? 19.439 -7.801 -15.793 1.00 77.50 217 ALA A O 1
ATOM 1735 N N . VAL A 1 218 ? 21.120 -6.406 -16.311 1.00 77.31 218 VAL A N 1
ATOM 1736 C CA . VAL A 1 218 ? 21.614 -7.148 -17.467 1.00 77.31 218 VAL A CA 1
ATOM 1737 C C . VAL A 1 218 ? 22.774 -8.016 -16.999 1.00 77.31 218 VAL A C 1
ATOM 1739 O O . VAL A 1 218 ? 23.852 -7.514 -16.676 1.00 77.31 218 VAL A O 1
ATOM 1742 N N . GLN A 1 219 ? 22.536 -9.324 -16.954 1.00 75.19 219 GLN A N 1
ATOM 1743 C CA . GLN A 1 219 ? 23.589 -10.314 -16.761 1.00 75.19 219 GLN A CA 1
ATOM 1744 C C . GLN A 1 219 ? 24.390 -10.448 -18.057 1.00 75.19 219 GLN A C 1
ATOM 1746 O O . GLN A 1 219 ? 23.830 -10.763 -19.108 1.00 75.19 219 GLN A O 1
ATOM 1751 N N . LEU A 1 220 ? 25.691 -10.182 -17.980 1.00 73.25 220 LEU A N 1
ATOM 1752 C CA . LEU A 1 220 ? 26.626 -10.354 -19.088 1.00 73.25 220 LEU A CA 1
ATOM 1753 C C . LEU A 1 220 ? 27.458 -11.617 -18.844 1.00 73.25 220 LEU A C 1
ATOM 1755 O O . LEU A 1 220 ? 27.702 -11.985 -17.700 1.00 73.25 220 LEU A O 1
ATOM 1759 N N . ASP A 1 221 ? 27.873 -12.295 -19.915 1.00 72.62 221 ASP A N 1
ATOM 1760 C CA . ASP A 1 221 ? 28.720 -13.491 -19.814 1.00 72.62 221 ASP A CA 1
ATOM 1761 C C . ASP A 1 221 ? 30.066 -13.130 -19.173 1.00 72.62 221 ASP A C 1
ATOM 1763 O O . ASP A 1 221 ? 30.877 -12.433 -19.788 1.00 72.62 221 ASP A O 1
ATOM 1767 N N . GLU A 1 222 ? 30.310 -13.618 -17.954 1.00 69.12 222 GLU A N 1
ATOM 1768 C CA . GLU A 1 222 ? 31.521 -13.340 -17.172 1.00 69.12 222 GLU A CA 1
ATOM 1769 C C . GLU A 1 222 ? 32.812 -13.735 -17.903 1.00 69.12 222 GLU A C 1
ATOM 1771 O O . GLU A 1 222 ? 33.856 -13.116 -17.699 1.00 69.12 222 GLU A O 1
ATOM 1776 N N . ASN A 1 223 ? 32.759 -14.732 -18.796 1.00 71.12 223 ASN A N 1
ATOM 1777 C CA . ASN A 1 223 ? 33.937 -15.161 -19.558 1.00 71.12 223 ASN A CA 1
ATOM 1778 C C . ASN A 1 223 ? 34.340 -14.146 -20.630 1.00 71.12 223 ASN A C 1
ATOM 1780 O O . ASN A 1 223 ? 35.478 -14.147 -21.100 1.00 71.12 223 ASN A O 1
ATOM 1784 N N . LYS A 1 224 ? 33.391 -13.310 -21.051 1.00 70.69 224 LYS A N 1
ATOM 1785 C CA . LYS A 1 224 ? 33.558 -12.327 -22.119 1.00 70.69 224 LYS A CA 1
ATOM 1786 C C . LYS A 1 224 ? 33.649 -10.904 -21.583 1.00 70.69 224 LYS A C 1
ATOM 1788 O O . LYS A 1 224 ? 34.366 -10.082 -22.146 1.00 70.69 224 LYS A O 1
ATOM 1793 N N . TYR A 1 225 ? 32.941 -10.640 -20.495 1.00 73.19 225 TYR A N 1
ATOM 1794 C CA . TYR A 1 225 ? 32.911 -9.377 -19.782 1.00 73.19 225 TYR A CA 1
ATOM 1795 C C . TYR A 1 225 ? 33.281 -9.658 -18.325 1.00 73.19 225 TYR A C 1
ATOM 1797 O O . TYR A 1 225 ? 32.385 -9.852 -17.503 1.00 73.19 225 TYR A O 1
ATOM 1805 N N . PRO A 1 226 ? 34.580 -9.714 -17.980 1.00 69.06 226 PRO A N 1
ATOM 1806 C CA . PRO A 1 226 ? 35.022 -9.829 -16.594 1.00 69.06 226 PRO A CA 1
ATOM 1807 C C . PRO A 1 226 ? 34.807 -8.480 -15.897 1.00 69.06 226 PRO A C 1
ATOM 1809 O O . PRO A 1 226 ? 35.746 -7.720 -15.659 1.00 69.06 226 PRO A O 1
ATOM 1812 N N . LEU A 1 227 ? 33.535 -8.152 -15.664 1.00 67.56 227 LEU A N 1
ATOM 1813 C CA . LEU A 1 227 ? 33.096 -6.882 -15.110 1.00 67.56 227 LEU A CA 1
ATOM 1814 C C . LEU A 1 227 ? 33.705 -6.695 -13.721 1.00 67.56 227 LEU A C 1
ATOM 1816 O O . LEU A 1 227 ? 33.515 -7.523 -12.829 1.00 67.56 227 LEU A O 1
ATOM 1820 N N . ASP A 1 228 ? 34.394 -5.578 -13.530 1.00 69.19 228 ASP A N 1
ATOM 1821 C CA . ASP A 1 228 ? 34.873 -5.135 -12.227 1.00 69.19 228 ASP A CA 1
ATOM 1822 C C . ASP A 1 228 ? 34.456 -3.671 -11.981 1.00 69.19 228 ASP A C 1
ATOM 1824 O O . ASP A 1 228 ? 33.927 -2.988 -12.861 1.00 69.19 228 ASP A O 1
ATOM 1828 N N . HIS A 1 229 ? 34.682 -3.168 -10.765 1.00 66.12 229 HIS A N 1
ATOM 1829 C CA . HIS A 1 229 ? 34.299 -1.803 -10.375 1.00 66.12 229 HIS A CA 1
ATOM 1830 C C . HIS A 1 229 ? 35.047 -0.692 -11.131 1.00 66.12 229 HIS A C 1
ATOM 1832 O O . HIS A 1 229 ? 34.748 0.485 -10.933 1.00 66.12 229 HIS A O 1
ATOM 1838 N N . THR A 1 230 ? 36.067 -1.039 -11.914 1.00 72.50 230 THR A N 1
ATOM 1839 C CA . THR A 1 230 ? 36.921 -0.095 -12.639 1.00 72.50 230 THR A CA 1
ATOM 1840 C C . THR A 1 230 ? 36.512 0.097 -14.097 1.00 72.50 230 THR A C 1
ATOM 1842 O O . THR A 1 230 ? 37.020 1.008 -14.753 1.00 72.50 230 THR A O 1
ATOM 1845 N N . TRP A 1 231 ? 35.523 -0.662 -14.576 1.00 78.81 231 TRP A N 1
ATOM 1846 C CA . TRP A 1 231 ? 34.934 -0.446 -15.892 1.00 78.81 231 TRP A CA 1
ATOM 1847 C C . TRP A 1 231 ? 34.125 0.854 -15.934 1.00 78.81 231 TRP A C 1
ATOM 1849 O O . TRP A 1 231 ? 33.341 1.163 -15.035 1.00 78.81 231 TRP A O 1
ATOM 1859 N N . LEU A 1 232 ? 34.278 1.603 -17.024 1.00 81.50 232 LEU A N 1
ATOM 1860 C CA . LEU A 1 232 ? 33.545 2.845 -17.258 1.00 81.50 232 LEU A CA 1
ATOM 1861 C C . LEU A 1 232 ? 32.328 2.573 -18.142 1.00 81.50 232 LEU A C 1
ATOM 1863 O O . LEU A 1 232 ? 32.478 2.079 -19.259 1.00 81.50 232 LEU A O 1
ATOM 1867 N N . VAL A 1 233 ? 31.139 2.950 -17.673 1.00 85.19 233 VAL A N 1
ATOM 1868 C CA . VAL A 1 233 ? 29.885 2.852 -18.433 1.00 85.19 233 VAL A CA 1
ATOM 1869 C C . VAL A 1 233 ? 29.454 4.234 -18.885 1.00 85.19 233 VAL A C 1
ATOM 1871 O O . VAL A 1 233 ? 29.313 5.144 -18.074 1.00 85.19 233 VAL A O 1
ATOM 1874 N N . ILE A 1 234 ? 29.226 4.392 -20.185 1.00 86.06 234 ILE A N 1
ATOM 1875 C CA . ILE A 1 234 ? 28.720 5.630 -20.767 1.00 86.06 234 ILE A CA 1
ATOM 1876 C C . ILE A 1 234 ? 27.490 5.300 -21.620 1.00 86.06 234 ILE A C 1
ATOM 1878 O O . ILE A 1 234 ? 27.623 4.706 -22.697 1.00 86.06 234 ILE A O 1
ATOM 1882 N N . PRO A 1 235 ? 26.279 5.680 -21.182 1.00 85.19 235 PRO A N 1
ATOM 1883 C CA . PRO A 1 235 ? 25.103 5.628 -22.038 1.00 85.19 235 PRO A CA 1
ATOM 1884 C C . PRO A 1 235 ? 25.211 6.686 -23.147 1.00 85.19 235 PRO A C 1
ATOM 1886 O O . PRO A 1 235 ? 25.628 7.820 -22.920 1.00 85.19 235 PRO A O 1
ATOM 1889 N N . ARG A 1 236 ? 24.796 6.345 -24.370 1.00 87.19 236 ARG A N 1
ATOM 1890 C CA . ARG A 1 236 ? 24.775 7.281 -25.506 1.00 87.19 236 ARG A CA 1
ATOM 1891 C C . ARG A 1 236 ? 23.819 8.443 -25.258 1.00 87.19 236 ARG A C 1
ATOM 1893 O O . ARG A 1 236 ? 24.099 9.563 -25.678 1.00 87.19 236 ARG A O 1
ATOM 1900 N N . ASN A 1 237 ? 22.670 8.161 -24.651 1.00 82.81 237 ASN A N 1
ATOM 1901 C CA . ASN A 1 237 ? 21.671 9.166 -24.336 1.00 82.81 237 ASN A CA 1
ATOM 1902 C C . ASN A 1 237 ? 21.218 9.050 -22.876 1.00 82.81 237 ASN A C 1
ATOM 1904 O O . ASN A 1 237 ? 20.326 8.265 -22.559 1.00 82.81 237 ASN A O 1
ATOM 1908 N N . GLU A 1 238 ? 21.799 9.870 -22.002 1.00 82.19 238 GLU A N 1
ATOM 1909 C CA . GLU A 1 238 ? 21.451 9.932 -20.573 1.00 82.19 238 GLU A CA 1
ATOM 1910 C C . GLU A 1 238 ? 20.001 10.365 -20.314 1.00 82.19 238 GLU A C 1
ATOM 1912 O O . GLU A 1 238 ? 19.459 10.089 -19.248 1.00 82.19 238 GLU A O 1
ATOM 1917 N N . SER A 1 239 ? 19.333 10.996 -21.289 1.00 76.31 239 SER A N 1
ATOM 1918 C CA . SER A 1 239 ? 17.900 11.310 -21.175 1.00 76.31 239 SER A CA 1
ATOM 1919 C C . SER A 1 239 ? 16.988 10.095 -21.389 1.00 76.31 239 SER A C 1
ATOM 1921 O O . SER A 1 239 ? 15.813 10.152 -21.034 1.00 76.31 239 SER A O 1
ATOM 1923 N N . VAL A 1 240 ? 17.517 9.001 -21.955 1.00 78.06 240 VAL A N 1
ATOM 1924 C CA . VAL A 1 240 ? 16.786 7.745 -22.201 1.00 78.06 240 VAL A CA 1
ATOM 1925 C C . VAL A 1 240 ? 17.106 6.719 -21.124 1.00 78.06 240 VAL A C 1
ATOM 1927 O O . VAL A 1 240 ? 16.188 6.150 -20.540 1.00 78.06 240 VAL A O 1
ATOM 1930 N N . SER A 1 241 ? 18.387 6.495 -20.827 1.00 82.31 241 SER A N 1
ATOM 1931 C CA . SER A 1 241 ? 18.789 5.643 -19.709 1.00 82.31 241 SER A CA 1
ATOM 1932 C C . SER A 1 241 ? 20.173 5.987 -19.172 1.00 82.31 241 SER A C 1
ATOM 1934 O O . SER A 1 241 ? 21.026 6.495 -19.899 1.00 82.31 241 SER A O 1
ATOM 1936 N N . THR A 1 242 ? 20.396 5.673 -17.899 1.00 86.31 242 THR A N 1
ATOM 1937 C CA . THR A 1 242 ? 21.729 5.560 -17.293 1.00 86.31 242 THR A CA 1
ATOM 1938 C C . THR A 1 242 ? 22.043 4.105 -17.006 1.00 86.31 242 THR A C 1
ATOM 1940 O O . THR A 1 242 ? 21.143 3.263 -16.964 1.00 86.31 242 THR A O 1
ATOM 1943 N N . ALA A 1 243 ? 23.321 3.790 -16.834 1.00 85.31 243 ALA A N 1
ATOM 1944 C CA . ALA A 1 243 ? 23.712 2.474 -16.377 1.00 85.31 243 ALA A CA 1
ATOM 1945 C C . ALA A 1 243 ? 24.951 2.525 -15.502 1.00 85.31 243 ALA A C 1
ATOM 1947 O O . ALA A 1 243 ? 25.845 3.334 -15.734 1.00 85.31 243 ALA A O 1
ATOM 1948 N N . ASP A 1 244 ? 24.971 1.628 -14.528 1.00 83.31 244 ASP A N 1
ATOM 1949 C CA . ASP A 1 244 ? 26.036 1.470 -13.552 1.00 83.31 244 ASP A CA 1
ATOM 1950 C C . ASP A 1 244 ? 26.280 -0.013 -13.285 1.00 83.31 244 ASP A C 1
ATOM 1952 O O . ASP A 1 244 ? 25.394 -0.855 -13.455 1.00 83.31 244 ASP A O 1
ATOM 1956 N N . PHE A 1 245 ? 27.484 -0.343 -12.832 1.00 78.56 245 PHE A N 1
ATOM 1957 C CA . PHE A 1 245 ? 27.787 -1.696 -12.382 1.00 78.56 245 PHE A CA 1
ATOM 1958 C C . PHE A 1 245 ? 27.353 -1.895 -10.936 1.00 78.56 245 PHE A C 1
ATOM 1960 O O . PHE A 1 245 ? 27.700 -1.113 -10.049 1.00 78.56 245 PHE A O 1
ATOM 1967 N N . ALA A 1 246 ? 26.643 -2.990 -10.678 1.00 73.31 246 ALA A N 1
ATOM 1968 C CA . ALA A 1 246 ? 26.339 -3.416 -9.322 1.00 73.31 246 ALA A CA 1
ATOM 1969 C C . ALA A 1 246 ? 26.488 -4.927 -9.171 1.00 73.31 246 ALA A C 1
ATOM 1971 O O . ALA A 1 246 ? 26.270 -5.702 -10.102 1.00 73.31 246 ALA A O 1
ATOM 1972 N N . TYR A 1 247 ? 26.815 -5.348 -7.953 1.00 68.81 247 TYR A N 1
ATOM 1973 C CA . TYR A 1 247 ? 26.765 -6.753 -7.581 1.00 68.81 247 TYR A CA 1
ATOM 1974 C C . TYR A 1 247 ? 25.328 -7.112 -7.223 1.00 68.81 247 TYR A C 1
ATOM 1976 O O . TYR A 1 247 ? 24.746 -6.559 -6.287 1.00 68.81 247 TYR A O 1
ATOM 1984 N N . THR A 1 248 ? 24.759 -8.032 -7.991 1.00 67.19 248 THR A N 1
ATOM 1985 C CA . THR A 1 248 ? 23.462 -8.643 -7.703 1.00 67.19 248 THR A CA 1
ATOM 1986 C C . THR A 1 248 ? 23.663 -9.963 -6.963 1.00 67.19 248 THR A C 1
ATOM 1988 O O . THR A 1 248 ? 24.787 -10.441 -6.808 1.00 67.19 248 THR A O 1
ATOM 1991 N N . LEU A 1 249 ? 22.569 -10.566 -6.497 1.00 55.19 249 LEU A N 1
ATOM 1992 C CA . LEU A 1 249 ? 22.602 -11.894 -5.871 1.00 55.19 249 LEU A CA 1
ATOM 1993 C C . LEU A 1 249 ? 23.136 -12.982 -6.820 1.00 55.19 249 LEU A C 1
ATOM 1995 O O . LEU A 1 249 ? 23.672 -13.978 -6.346 1.00 55.19 249 LEU A O 1
ATOM 1999 N N . ASP A 1 250 ? 23.033 -12.750 -8.130 1.00 61.50 250 ASP A N 1
ATOM 2000 C CA . ASP A 1 250 ? 23.426 -13.674 -9.193 1.00 61.50 250 ASP A CA 1
ATOM 2001 C C . ASP A 1 250 ? 24.795 -13.318 -9.817 1.00 61.50 250 ASP A C 1
ATOM 2003 O O . ASP A 1 250 ? 25.138 -13.848 -10.870 1.00 61.50 250 ASP A O 1
ATOM 2007 N N . GLY A 1 251 ? 25.565 -12.403 -9.207 1.00 66.75 251 GLY A N 1
ATOM 2008 C CA . GLY A 1 251 ? 26.876 -11.957 -9.704 1.00 66.75 251 GLY A CA 1
ATOM 2009 C C . GLY A 1 251 ? 26.917 -10.490 -10.167 1.00 66.75 251 GLY A C 1
ATOM 2010 O O . GLY A 1 251 ? 25.948 -9.741 -9.964 1.00 66.75 251 GLY A O 1
ATOM 2011 N N . PRO A 1 252 ? 28.050 -10.030 -10.733 1.00 70.75 252 PRO A N 1
ATOM 2012 C CA . PRO A 1 252 ? 28.182 -8.683 -11.278 1.00 70.75 252 PRO A CA 1
ATOM 2013 C C . PRO A 1 252 ? 27.232 -8.497 -12.468 1.00 70.75 252 PRO A C 1
ATOM 2015 O O . PRO A 1 252 ? 27.198 -9.301 -13.395 1.00 70.75 252 PRO A O 1
ATOM 2018 N N . ALA A 1 253 ? 26.448 -7.423 -12.444 1.00 78.50 253 ALA A N 1
ATOM 2019 C CA . ALA A 1 253 ? 25.509 -7.099 -13.508 1.00 78.50 253 ALA A CA 1
ATOM 2020 C C . ALA A 1 253 ? 25.604 -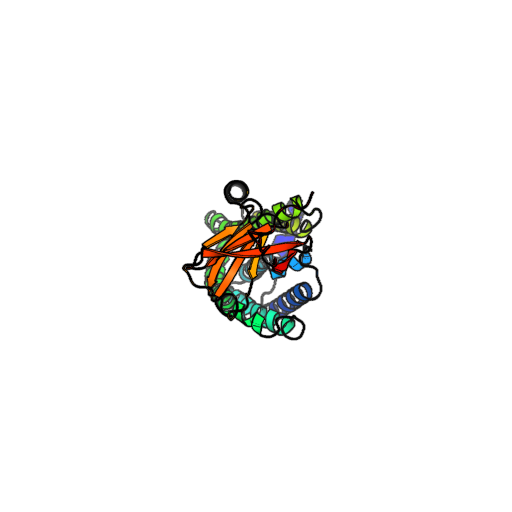5.621 -13.889 1.00 78.50 253 ALA A C 1
ATOM 2022 O O . ALA A 1 253 ? 25.926 -4.756 -13.067 1.00 78.50 253 ALA A O 1
ATOM 2023 N N . LEU A 1 254 ? 25.265 -5.334 -15.143 1.00 82.50 254 LEU A N 1
ATOM 2024 C CA . LEU A 1 254 ? 25.039 -3.974 -15.607 1.00 82.50 254 LEU A CA 1
ATOM 2025 C C . LEU A 1 254 ? 23.606 -3.577 -15.238 1.00 82.50 254 LEU A C 1
ATOM 2027 O O . LEU A 1 254 ? 22.643 -4.117 -15.782 1.00 82.50 254 LEU A O 1
ATOM 2031 N N . ILE A 1 255 ? 23.452 -2.649 -14.302 1.00 82.94 255 ILE A N 1
ATOM 2032 C CA . ILE A 1 255 ? 22.153 -2.111 -13.906 1.00 82.94 255 ILE A CA 1
ATOM 2033 C C . ILE A 1 255 ? 21.826 -0.939 -14.814 1.00 82.94 255 ILE A C 1
ATOM 2035 O O . ILE A 1 255 ? 22.538 0.057 -14.821 1.00 82.94 255 ILE A O 1
ATOM 2039 N N . VAL A 1 256 ? 20.737 -1.047 -15.566 1.00 84.12 256 VAL A N 1
ATOM 2040 C CA . VAL A 1 256 ? 20.282 -0.014 -16.496 1.00 84.12 256 VAL A CA 1
ATOM 2041 C C . VAL A 1 256 ? 18.998 0.600 -15.968 1.00 84.12 256 VAL A C 1
ATOM 2043 O O . VAL A 1 256 ? 18.001 -0.098 -15.774 1.00 84.12 256 VAL A O 1
ATOM 2046 N N . HIS A 1 257 ? 19.016 1.910 -15.757 1.00 81.31 257 HIS A N 1
ATOM 2047 C CA . HIS A 1 257 ? 17.874 2.711 -15.348 1.00 81.31 257 HIS A CA 1
ATOM 2048 C C . HIS A 1 257 ? 17.314 3.451 -16.566 1.00 81.31 257 HIS A C 1
ATOM 2050 O O . HIS A 1 257 ? 17.886 4.439 -17.018 1.00 81.31 257 HIS A O 1
ATOM 2056 N N . PHE A 1 258 ? 16.195 2.979 -17.105 1.00 77.62 258 PHE A N 1
ATOM 2057 C CA . PHE A 1 258 ? 15.457 3.641 -18.178 1.00 77.62 258 PHE A CA 1
ATOM 2058 C C . PHE A 1 258 ? 14.618 4.774 -17.621 1.00 77.62 258 PHE A C 1
ATOM 2060 O O . PHE A 1 258 ? 13.793 4.531 -16.750 1.00 77.62 258 PHE A O 1
ATOM 2067 N N . TYR A 1 259 ? 14.800 5.983 -18.145 1.00 74.44 259 TYR A N 1
ATOM 2068 C CA . TYR A 1 259 ? 13.951 7.141 -17.858 1.00 74.44 259 TYR A CA 1
ATOM 2069 C C . TYR A 1 259 ? 12.849 7.366 -18.892 1.00 74.44 259 TYR A C 1
ATOM 2071 O O . TYR A 1 259 ? 11.899 8.107 -18.649 1.00 74.44 259 TYR A O 1
ATOM 2079 N N . ASN A 1 260 ? 13.036 6.768 -20.064 1.00 72.69 260 ASN A N 1
ATOM 2080 C CA . ASN A 1 260 ? 12.072 6.692 -21.141 1.00 72.69 260 ASN A CA 1
ATOM 2081 C C . ASN A 1 260 ? 12.297 5.340 -21.821 1.00 72.69 260 ASN A C 1
ATOM 2083 O O . ASN A 1 260 ? 13.423 5.054 -22.240 1.00 72.69 260 ASN A O 1
ATOM 2087 N N . CYS A 1 261 ? 11.269 4.495 -21.886 1.00 69.38 261 CYS A N 1
ATOM 2088 C CA . CYS A 1 261 ? 11.376 3.168 -22.486 1.00 69.38 261 CYS A CA 1
ATOM 2089 C C . CYS A 1 261 ? 11.534 3.287 -24.014 1.00 69.38 261 CYS A C 1
ATOM 2091 O O . CYS A 1 261 ? 10.582 3.369 -24.783 1.00 69.38 261 CYS A O 1
ATOM 2093 N N . SER A 1 262 ? 12.793 3.406 -24.431 1.00 76.75 262 SER A N 1
ATOM 2094 C CA . SER A 1 262 ? 13.242 3.581 -25.806 1.00 76.75 262 SER A CA 1
ATOM 2095 C C . SER A 1 262 ? 14.610 2.919 -25.973 1.00 76.75 262 SER A C 1
ATOM 2097 O O . SER A 1 262 ? 15.236 2.480 -25.005 1.00 76.75 262 SER A O 1
ATOM 2099 N N . ASN A 1 263 ? 15.096 2.852 -27.207 1.00 84.62 263 ASN A N 1
ATOM 2100 C CA . ASN A 1 263 ? 16.383 2.239 -27.505 1.00 84.62 263 ASN A CA 1
ATOM 2101 C C . ASN A 1 263 ? 17.522 3.160 -27.055 1.00 84.62 263 ASN A C 1
ATOM 2103 O O . ASN A 1 263 ? 17.564 4.336 -27.427 1.00 84.62 263 ASN A O 1
ATOM 2107 N N . ASN A 1 264 ? 18.486 2.613 -26.320 1.00 86.81 264 ASN A N 1
ATOM 2108 C CA . ASN A 1 264 ? 19.729 3.302 -25.996 1.00 86.81 264 ASN A CA 1
ATOM 2109 C C . ASN A 1 264 ? 20.927 2.413 -26.321 1.00 86.81 264 ASN A C 1
ATOM 2111 O O . ASN A 1 264 ? 20.814 1.194 -26.389 1.00 86.81 264 ASN A O 1
ATOM 2115 N N . VAL A 1 265 ? 22.087 3.028 -26.520 1.00 88.00 265 VAL A N 1
ATOM 2116 C CA . VAL A 1 265 ? 23.343 2.296 -26.705 1.00 88.00 265 VAL A CA 1
ATOM 2117 C C . VAL A 1 265 ? 24.205 2.558 -25.493 1.00 88.00 265 VAL A C 1
ATOM 2119 O O . VAL A 1 265 ? 24.452 3.717 -25.170 1.00 88.00 265 VAL A O 1
ATOM 2122 N N . ILE A 1 266 ? 24.664 1.505 -24.834 1.00 87.38 266 ILE A N 1
ATOM 2123 C CA . ILE A 1 266 ? 25.558 1.602 -23.687 1.00 87.38 266 ILE A CA 1
ATOM 2124 C C . ILE A 1 266 ? 26.948 1.188 -24.131 1.00 87.38 266 ILE A C 1
ATOM 2126 O O . ILE A 1 266 ? 27.158 0.074 -24.613 1.00 87.38 266 ILE A O 1
ATOM 2130 N N . THR A 1 267 ? 27.889 2.112 -23.990 1.00 87.19 267 THR A N 1
ATOM 2131 C CA . THR A 1 267 ? 29.297 1.862 -24.263 1.00 87.19 267 THR A CA 1
ATOM 2132 C C . THR A 1 267 ? 30.001 1.581 -22.946 1.00 87.19 267 THR A C 1
ATOM 2134 O O . THR A 1 267 ? 29.915 2.378 -22.016 1.00 87.19 267 THR A O 1
ATOM 2137 N N . MET A 1 268 ? 30.699 0.456 -22.865 1.00 86.94 268 MET A N 1
ATOM 2138 C CA . MET A 1 268 ? 31.499 0.066 -21.711 1.00 86.94 268 MET A CA 1
ATOM 2139 C C . MET A 1 268 ? 32.972 0.043 -22.107 1.00 86.94 268 MET A C 1
ATOM 2141 O O . MET A 1 268 ? 33.307 -0.401 -23.207 1.00 86.94 268 MET A O 1
ATOM 2145 N N . PHE A 1 269 ? 33.841 0.492 -21.210 1.00 82.56 269 PHE A N 1
ATOM 2146 C CA . PHE A 1 269 ? 35.287 0.420 -21.375 1.00 82.56 269 PHE A CA 1
ATOM 2147 C C . PHE A 1 269 ? 35.885 -0.433 -20.267 1.00 82.56 269 PHE A C 1
ATOM 2149 O O . PHE A 1 269 ? 35.621 -0.171 -19.092 1.00 82.56 269 PHE A O 1
ATOM 2156 N N . ASP A 1 270 ? 36.695 -1.419 -20.647 1.00 82.06 270 ASP A N 1
ATOM 2157 C CA . ASP A 1 270 ? 37.510 -2.160 -19.685 1.00 82.06 270 ASP A CA 1
ATOM 2158 C C . ASP A 1 270 ? 38.739 -1.344 -19.238 1.00 82.06 270 ASP A C 1
ATOM 2160 O O . ASP A 1 270 ? 39.008 -0.235 -19.720 1.00 82.06 270 ASP A O 1
ATOM 2164 N N . ASN A 1 271 ? 39.517 -1.913 -18.318 1.00 77.38 271 ASN A N 1
ATOM 2165 C CA . ASN A 1 271 ? 40.723 -1.289 -17.762 1.00 77.38 271 ASN A CA 1
ATOM 2166 C C . ASN A 1 271 ? 41.818 -1.037 -18.812 1.00 77.38 271 ASN A C 1
ATOM 2168 O O . ASN A 1 271 ? 42.666 -0.160 -18.633 1.00 77.38 271 ASN A O 1
ATOM 2172 N N . GLU A 1 272 ? 41.790 -1.782 -19.917 1.00 79.62 272 GLU A N 1
ATOM 2173 C CA . GLU A 1 272 ? 42.699 -1.649 -21.057 1.00 79.62 272 GLU A CA 1
ATOM 2174 C C . GLU A 1 272 ? 42.136 -0.713 -22.146 1.00 79.62 272 GLU A C 1
ATOM 2176 O O . GLU A 1 272 ? 42.789 -0.466 -23.160 1.00 79.62 272 GLU A O 1
ATOM 2181 N N . ARG A 1 273 ? 40.966 -0.104 -21.892 1.00 75.19 273 ARG A N 1
ATOM 2182 C CA . ARG A 1 273 ? 40.200 0.777 -22.786 1.00 75.19 273 ARG A CA 1
ATOM 2183 C C . ARG A 1 273 ? 39.666 0.095 -24.045 1.00 75.19 273 ARG A C 1
ATOM 2185 O O . ARG A 1 273 ? 39.399 0.786 -25.034 1.00 75.19 273 ARG A O 1
ATOM 2192 N N . HIS A 1 274 ? 39.457 -1.218 -24.031 1.00 80.69 274 HIS A N 1
ATOM 2193 C CA . HIS A 1 274 ? 38.673 -1.859 -25.078 1.00 80.69 274 HIS A CA 1
ATOM 2194 C C . HIS A 1 274 ? 37.219 -1.412 -24.984 1.00 80.69 274 HIS A C 1
ATOM 2196 O O . HIS A 1 274 ? 36.618 -1.380 -23.910 1.00 80.69 274 HIS A O 1
ATOM 2202 N N . GLU A 1 275 ? 36.668 -1.044 -26.135 1.00 81.94 275 GLU A N 1
ATOM 2203 C CA . GLU A 1 275 ? 35.310 -0.541 -26.248 1.00 81.94 275 GLU A CA 1
ATOM 2204 C C . GLU A 1 275 ? 34.336 -1.688 -26.535 1.00 81.94 275 GLU A C 1
ATOM 2206 O O . GLU A 1 275 ? 34.447 -2.380 -27.551 1.00 81.94 275 GLU A O 1
ATOM 2211 N N . TYR A 1 276 ? 33.326 -1.827 -25.683 1.00 83.19 276 TYR A N 1
ATOM 2212 C CA . TYR A 1 276 ? 32.212 -2.750 -25.861 1.00 83.19 276 TYR A CA 1
ATOM 2213 C C . TYR A 1 276 ? 30.915 -1.960 -26.003 1.00 83.19 276 TYR A C 1
ATOM 2215 O O . TYR A 1 276 ? 30.665 -1.029 -25.242 1.00 83.19 276 TYR A O 1
ATOM 2223 N N . ARG A 1 277 ? 30.071 -2.315 -26.977 1.00 84.50 277 ARG A N 1
ATOM 2224 C CA . ARG A 1 277 ? 28.793 -1.631 -27.220 1.00 84.50 277 ARG A CA 1
ATOM 2225 C C . ARG A 1 277 ? 27.626 -2.597 -27.109 1.00 84.50 277 ARG A C 1
ATOM 2227 O O . ARG A 1 277 ? 27.580 -3.600 -27.822 1.00 84.50 277 ARG A O 1
ATOM 2234 N N . LEU A 1 278 ? 26.677 -2.239 -26.258 1.00 83.94 278 LEU A N 1
ATOM 2235 C CA . LEU A 1 278 ? 25.422 -2.946 -26.052 1.00 83.94 278 LEU A CA 1
ATOM 2236 C C . LEU A 1 278 ? 24.280 -2.064 -26.549 1.00 83.94 278 LEU A C 1
ATOM 2238 O O . LEU A 1 278 ? 24.094 -0.952 -26.055 1.00 83.94 278 LEU A O 1
ATOM 2242 N N . ASP A 1 279 ? 23.529 -2.547 -27.529 1.00 85.44 279 ASP A N 1
ATOM 2243 C CA . ASP A 1 279 ? 22.264 -1.944 -27.926 1.00 85.44 279 ASP A CA 1
ATOM 2244 C C . ASP A 1 279 ? 21.193 -2.486 -26.968 1.00 85.44 279 ASP A C 1
ATOM 2246 O O . ASP A 1 279 ? 20.951 -3.691 -26.896 1.00 85.44 279 ASP A O 1
ATOM 2250 N N . ILE A 1 280 ? 20.595 -1.607 -26.166 1.00 81.62 280 ILE A N 1
ATOM 2251 C CA . ILE A 1 280 ? 19.567 -1.982 -25.198 1.00 81.62 280 ILE A CA 1
ATOM 2252 C C . ILE A 1 280 ? 18.232 -1.418 -25.655 1.00 81.62 280 ILE A C 1
ATOM 2254 O O . ILE A 1 280 ? 18.052 -0.207 -25.798 1.00 81.62 280 ILE A O 1
ATOM 2258 N N . HIS A 1 281 ? 17.298 -2.328 -25.876 1.00 81.38 281 HIS A N 1
ATOM 2259 C CA . HIS A 1 281 ? 15.964 -2.068 -26.378 1.00 81.38 281 HIS A CA 1
ATOM 2260 C C . HIS A 1 281 ? 14.969 -2.204 -25.237 1.00 81.38 281 HIS A C 1
ATOM 2262 O O . HIS A 1 281 ? 14.981 -3.220 -24.553 1.00 81.38 281 HIS A O 1
ATOM 2268 N N . CYS A 1 282 ? 14.124 -1.198 -25.040 1.00 75.31 282 CYS A N 1
ATOM 2269 C CA . CYS A 1 282 ? 13.004 -1.225 -24.103 1.00 75.31 282 CYS A CA 1
ATOM 2270 C C . CYS A 1 282 ? 11.729 -1.072 -24.945 1.00 75.31 282 CYS A C 1
ATOM 2272 O O . CYS A 1 282 ? 11.587 -0.053 -25.623 1.00 75.31 282 CYS A O 1
ATOM 2274 N N . ASP A 1 283 ? 10.883 -2.107 -24.997 1.00 71.69 283 ASP A N 1
ATOM 2275 C CA . ASP A 1 283 ? 9.643 -2.100 -25.789 1.00 71.69 283 ASP A CA 1
ATOM 2276 C C . ASP A 1 283 ? 8.455 -1.485 -25.025 1.00 71.69 283 ASP A C 1
ATOM 2278 O O . ASP A 1 283 ? 8.536 -1.215 -23.830 1.00 71.69 283 ASP A O 1
ATOM 2282 N N . GLU A 1 284 ? 7.333 -1.248 -25.711 1.00 59.38 284 GLU A N 1
ATOM 2283 C CA . GLU A 1 284 ? 6.130 -0.642 -25.108 1.00 59.38 284 GLU A CA 1
ATOM 2284 C C . GLU A 1 284 ? 5.513 -1.497 -23.981 1.00 59.38 284 GLU A C 1
ATOM 2286 O O . GLU A 1 284 ? 4.843 -0.966 -23.097 1.00 59.38 284 GLU A O 1
ATOM 2291 N N . ASP A 1 285 ? 5.797 -2.803 -23.962 1.00 56.72 285 ASP A N 1
ATOM 2292 C CA . ASP A 1 285 ? 5.419 -3.738 -22.896 1.00 56.72 285 ASP A CA 1
ATOM 2293 C C . ASP A 1 285 ? 6.464 -3.778 -21.762 1.00 56.72 285 ASP A C 1
ATOM 2295 O O . ASP A 1 285 ? 6.439 -4.653 -20.890 1.00 56.72 285 ASP A O 1
ATOM 2299 N N . LEU A 1 286 ? 7.390 -2.814 -21.762 1.00 56.31 286 LEU A N 1
ATOM 2300 C CA . LEU A 1 286 ? 8.522 -2.676 -20.860 1.00 56.31 286 LEU A CA 1
ATOM 2301 C C . LEU A 1 286 ? 9.544 -3.814 -20.956 1.00 56.31 286 LEU A C 1
ATOM 2303 O O . LEU A 1 286 ? 10.461 -3.851 -20.139 1.00 56.31 286 LEU A O 1
ATOM 2307 N N . ASN A 1 287 ? 9.458 -4.759 -21.888 1.00 64.50 287 ASN A N 1
ATOM 2308 C CA . ASN A 1 287 ? 10.472 -5.802 -22.016 1.00 64.50 287 ASN A CA 1
ATOM 2309 C C . ASN A 1 287 ? 11.800 -5.190 -22.453 1.00 64.50 287 ASN A C 1
ATOM 2311 O O . ASN A 1 287 ? 11.847 -4.305 -23.306 1.00 64.50 287 ASN A O 1
ATOM 2315 N N . VAL A 1 288 ? 12.885 -5.679 -21.851 1.00 66.31 288 VAL A N 1
ATOM 2316 C CA . VAL A 1 288 ? 14.228 -5.210 -22.171 1.00 66.31 288 VAL A CA 1
ATOM 2317 C C . VAL A 1 288 ? 15.002 -6.321 -22.850 1.00 66.31 288 VAL A C 1
ATOM 2319 O O . VAL A 1 288 ? 15.134 -7.413 -22.298 1.00 66.31 288 VAL A O 1
ATOM 2322 N N . TYR A 1 289 ? 15.521 -6.018 -24.034 1.00 76.69 289 TYR A N 1
ATOM 2323 C CA . TYR A 1 289 ? 16.375 -6.904 -24.812 1.00 76.69 289 TYR A CA 1
ATOM 2324 C C . TYR A 1 289 ? 17.726 -6.234 -25.011 1.00 76.69 289 TYR A C 1
ATOM 2326 O O . TYR A 1 289 ? 17.810 -5.022 -25.207 1.00 76.69 289 TYR A O 1
ATOM 2334 N N . VAL A 1 290 ? 18.784 -7.030 -24.948 1.00 76.25 290 VAL A N 1
ATOM 2335 C CA . VAL A 1 290 ? 20.155 -6.559 -25.122 1.00 76.25 290 VAL A CA 1
ATOM 2336 C C . VAL A 1 290 ? 20.723 -7.254 -26.343 1.00 76.25 290 VAL A C 1
ATOM 2338 O O . VAL A 1 290 ? 20.802 -8.481 -26.381 1.00 76.25 290 VAL A O 1
ATOM 2341 N N . GLU A 1 291 ? 21.113 -6.468 -27.337 1.00 78.25 291 GLU A N 1
ATOM 2342 C CA . GLU A 1 291 ? 21.838 -6.936 -28.507 1.00 78.25 291 GLU A CA 1
ATOM 2343 C C . GLU A 1 291 ? 23.283 -6.445 -28.435 1.00 78.25 291 GLU A C 1
ATOM 2345 O O . GLU A 1 291 ? 23.571 -5.262 -28.247 1.00 78.25 291 GLU A O 1
ATOM 2350 N N . GLU A 1 292 ? 24.234 -7.356 -28.597 1.00 70.81 292 GLU A N 1
ATOM 2351 C CA . GLU A 1 292 ? 25.626 -6.960 -28.753 1.00 70.81 292 GLU A CA 1
ATOM 2352 C C . GLU A 1 292 ? 25.883 -6.430 -30.160 1.00 70.81 292 GLU A C 1
ATOM 2354 O O . GLU A 1 292 ? 25.695 -7.129 -31.165 1.00 70.81 292 GLU A O 1
ATOM 2359 N N . ARG A 1 293 ? 26.459 -5.230 -30.243 1.00 64.81 293 ARG A N 1
ATOM 2360 C CA . ARG A 1 293 ? 27.037 -4.759 -31.497 1.00 64.81 293 ARG A CA 1
ATOM 2361 C C . ARG A 1 293 ? 28.391 -5.416 -31.709 1.00 64.81 293 ARG A C 1
ATOM 2363 O O . ARG A 1 293 ? 29.338 -5.152 -30.971 1.00 64.81 293 ARG A O 1
ATOM 2370 N N . LYS A 1 294 ? 28.519 -6.210 -32.777 1.00 49.84 294 LYS A N 1
ATOM 2371 C CA . LYS A 1 294 ? 29.838 -6.658 -33.246 1.00 49.84 294 LYS A CA 1
ATOM 2372 C C . LYS A 1 294 ? 30.729 -5.430 -33.500 1.00 49.84 294 LYS A C 1
ATOM 2374 O O . LYS A 1 294 ? 30.254 -4.469 -34.116 1.00 49.84 294 LYS A O 1
ATOM 2379 N N . PRO A 1 295 ? 31.998 -5.440 -33.057 1.00 44.38 295 PRO A N 1
ATOM 2380 C CA . PRO A 1 295 ? 32.899 -4.323 -33.292 1.00 44.38 295 PRO A CA 1
ATOM 2381 C C . PRO A 1 295 ? 33.055 -4.101 -34.799 1.00 44.38 295 PRO A C 1
ATOM 2383 O O . PRO A 1 295 ? 33.368 -5.023 -35.555 1.00 44.38 295 PRO A O 1
ATOM 2386 N N . TYR A 1 296 ? 32.835 -2.862 -35.243 1.00 37.34 296 TYR A N 1
ATOM 2387 C CA . TYR A 1 296 ? 33.296 -2.426 -36.556 1.00 37.34 296 TYR A CA 1
ATOM 2388 C C . TYR A 1 296 ? 34.822 -2.394 -36.497 1.00 37.34 296 TYR A C 1
ATOM 2390 O O . TYR A 1 296 ? 35.412 -1.434 -36.004 1.00 37.34 296 TYR A O 1
ATOM 2398 N N . PHE A 1 297 ? 35.473 -3.444 -36.990 1.00 33.38 297 PHE A N 1
ATOM 2399 C CA . PHE A 1 297 ? 36.888 -3.364 -37.315 1.00 33.38 297 PHE A CA 1
ATOM 2400 C C . PHE A 1 297 ? 37.038 -2.360 -38.462 1.00 33.38 297 PHE A C 1
ATOM 2402 O O . PHE A 1 297 ? 36.839 -2.695 -39.629 1.00 33.38 297 PHE A O 1
ATOM 2409 N N . HIS A 1 298 ? 37.394 -1.115 -38.143 1.00 28.95 298 HIS A N 1
ATOM 2410 C CA . HIS A 1 298 ? 38.082 -0.277 -39.114 1.00 28.95 298 HIS A CA 1
ATOM 2411 C C . HIS A 1 298 ? 39.443 -0.928 -39.356 1.00 28.95 298 HIS A C 1
ATOM 2413 O O . HIS A 1 298 ? 40.396 -0.714 -38.610 1.00 28.95 298 HIS A O 1
ATOM 2419 N N . ILE A 1 299 ? 39.529 -1.761 -40.393 1.00 29.30 299 ILE A N 1
ATOM 2420 C CA . ILE A 1 299 ? 40.815 -2.168 -40.946 1.00 29.30 299 ILE A CA 1
ATOM 2421 C C . ILE A 1 299 ? 41.410 -0.903 -41.568 1.00 29.30 299 ILE A C 1
ATOM 2423 O O . ILE A 1 299 ? 41.098 -0.531 -42.699 1.00 29.30 299 ILE A O 1
ATOM 2427 N N . PHE A 1 300 ? 42.230 -0.193 -40.794 1.00 33.53 300 PHE A N 1
ATOM 2428 C CA . PHE A 1 300 ? 43.186 0.753 -41.346 1.00 33.53 300 PHE A CA 1
ATOM 2429 C C . PHE A 1 300 ? 44.100 -0.029 -42.292 1.00 33.53 300 PHE A C 1
ATOM 2431 O O . PHE A 1 300 ? 44.926 -0.823 -41.851 1.00 33.53 300 PHE A O 1
ATOM 2438 N N . GLY A 1 301 ? 43.926 0.188 -43.595 1.00 35.88 301 GLY A N 1
ATOM 2439 C CA . GLY A 1 301 ? 44.827 -0.328 -44.620 1.00 35.88 30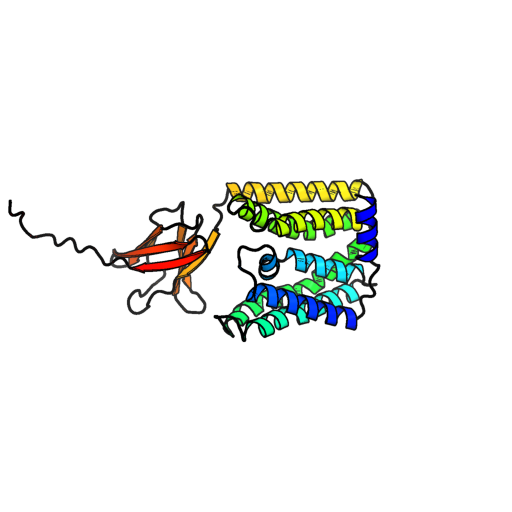1 GLY A CA 1
ATOM 2440 C C . GLY A 1 301 ? 44.167 -1.244 -45.641 1.00 35.88 301 GLY A C 1
ATOM 2441 O O . GLY A 1 301 ? 44.514 -2.415 -45.719 1.00 35.88 301 GLY A O 1
ATOM 2442 N N . GLN A 1 302 ? 43.308 -0.692 -46.500 1.00 28.17 302 GLN A N 1
ATOM 2443 C CA . GLN A 1 302 ? 43.332 -1.060 -47.917 1.00 28.17 302 GLN A CA 1
ATOM 2444 C C . GLN A 1 302 ? 43.229 0.206 -48.779 1.00 28.17 302 GLN A C 1
ATOM 2446 O O . GLN A 1 302 ? 42.437 1.095 -48.460 1.00 28.17 302 GLN A O 1
ATOM 2451 N N . PRO A 1 303 ? 44.064 0.337 -49.826 1.00 27.38 303 PRO A N 1
ATOM 2452 C CA . PRO A 1 303 ? 44.046 1.499 -50.696 1.00 27.38 303 PRO A CA 1
ATOM 2453 C C . PRO A 1 303 ? 42.758 1.514 -51.517 1.00 27.38 303 PRO A C 1
ATOM 2455 O O . PRO A 1 303 ? 42.329 0.493 -52.054 1.00 27.38 303 PRO A O 1
ATOM 2458 N N . ILE A 1 304 ? 42.176 2.705 -51.631 1.00 33.69 304 ILE A N 1
ATOM 2459 C CA . ILE A 1 304 ? 41.076 3.013 -52.541 1.00 33.69 304 ILE A CA 1
ATOM 2460 C C . ILE A 1 304 ? 41.502 2.602 -53.958 1.00 33.69 304 ILE A C 1
ATOM 2462 O O . ILE A 1 304 ? 42.461 3.153 -54.502 1.00 33.69 304 ILE A O 1
ATOM 2466 N N . GLN A 1 305 ? 40.796 1.643 -54.560 1.00 33.91 305 GLN A N 1
ATOM 2467 C CA . GLN A 1 305 ? 40.802 1.475 -56.009 1.00 33.91 305 GLN A CA 1
ATOM 2468 C C . GLN A 1 305 ? 39.555 2.132 -56.603 1.00 33.91 305 GLN A C 1
ATOM 2470 O O . GLN A 1 305 ? 38.456 1.599 -56.483 1.00 33.91 305 GLN A O 1
ATOM 2475 N N . ARG A 1 306 ? 39.846 3.235 -57.307 1.00 36.59 306 ARG A N 1
ATOM 2476 C CA . ARG A 1 306 ? 39.029 4.079 -58.196 1.00 36.59 306 ARG A CA 1
ATOM 2477 C C . ARG A 1 306 ? 38.015 5.009 -57.547 1.00 36.59 306 ARG A C 1
ATOM 2479 O O . ARG A 1 306 ? 36.968 4.536 -57.068 1.00 36.59 306 ARG A O 1
#

Secondary structure (DSSP, 8-state):
-HHHHHHHHHHHSSSS---HHHHHHHHHHHHHHHHHHHHHS-TTSTTTHHHH-SHHHHHHHHHHHTT-SSHHHHHHHHHHHHHHHHHHHHHHHTTTSTTGGGGGGGHHHHHHHHHHHHHHHHHHGGGGG-SHHHHHHHHHHHHHHHHHHHHHHHHHHHSTTTTHHHHHHHHHHHHHHHHHH--HHHHHHHHHHHHHHHHHHHHHHHHHS---SEEEEEE--TTT----TT-EEEES-TTTEEEEEEEETTEEEEEEEESSSS-EEEEEE-TT--EEEEEEEE-TT--EEEEEPPP-----------

Sequence (306 aa):
MKELIEKIAAKLFGGLNMSWKSVILFALGAAVYTALMALLVPQSSSFHDIVVTSELWAMFGIIIFMNCKSPNEAAAKVFVFFLISQPLIYLFQIPFHKNGANLLTHYPFWFLITVLTAPAAWIGWQIHHRSVTSALILSLGLIIIIYYGMHYFFCMTVHFPAHLLTVLLCIAEVLLLIYGLLPGWHSRRLAFILCFIAAMIFGIRRFTVPFVDKTVAVQLDENKYPLDHTWLVIPRNESVSTADFAYTLDGPALIVHFYNCSNNVITMFDNERHEYRLDIHCDEDLNVYVEERKPYFHIFGQPIQR

Radius of gyration: 24.47 Å; chains: 1; bounding box: 69×44×80 Å

pLDDT: mean 83.86, std 14.08, range [27.38, 98.44]

Foldseek 3Di:
DLVVLQVVLCCQQQVDPLDLVNLLVLLVVLLVQQLCLCQPPAPLALSPVSVPACLVVLVVLLSNLSNDPALQNSLVSNLVSLVRNVVSNLVSNQVRPPCRPVVCVCVVVSNVVSNVSSVLRSCQNCLQVQDLSVLVSVLVSLLRLLLVLLVLVVVCVVVPPGSVVSNVVSVSSLVSCLSSRHDDDPSSVVSVVSSVVSNVVSVVCPVVPLDQPDKDWADDDCVVPVDDQPKDKDKPDVSQWDWDWDQDPVGITIIIGGSHQAWIKIWIQDPVGDIWIWTWHQDPSRDIDIDTDDDPPPPPDDDDDD